Protein AF-0000000075100468 (afdb_homodimer)

Organism: Aphanomyces astaci (NCBI:txid112090)

Solvent-accessible surface area (backbone atoms only — not comparable to full-atom values): 21064 Å² total; per-residue (Å²): 115,92,43,60,69,49,44,48,52,54,51,24,71,65,52,72,53,75,60,92,44,94,83,52,49,56,36,69,55,40,34,50,10,39,61,47,15,42,40,52,16,54,76,66,72,46,80,82,50,79,63,68,76,91,68,79,87,38,67,69,56,16,56,51,28,38,48,53,34,51,50,42,38,45,73,70,69,56,50,56,74,89,35,56,65,53,67,57,26,35,61,52,54,70,34,54,67,41,50,46,44,31,51,40,52,48,51,64,68,70,45,74,75,69,75,61,69,75,68,75,70,67,65,71,69,61,83,72,75,86,82,73,87,74,83,90,81,84,74,72,75,80,81,78,79,79,79,77,82,78,84,79,76,88,77,80,86,76,80,78,80,79,78,78,79,84,125,118,92,44,58,69,49,45,48,51,55,51,25,71,65,53,72,54,77,60,92,44,95,85,52,49,58,33,69,55,40,33,51,10,37,59,47,14,40,39,52,17,53,75,66,71,45,79,81,50,78,62,68,78,92,70,79,87,36,66,70,57,16,56,50,28,38,48,52,33,52,49,41,37,44,72,70,70,56,50,56,76,87,36,55,63,53,68,56,27,36,62,53,54,70,34,54,67,41,49,48,43,31,51,41,51,48,50,64,67,69,45,75,74,71,75,60,70,75,68,73,70,68,66,71,71,64,81,67,77,78,82,86,82,87,83,90,81,87,71,86,69,80,80,79,80,79,81,79,82,78,82,80,78,88,79,79,87,76,83,78,80,82,80,78,77,84,124

InterPro domains:
  IPR001715 Calponin homology domain [PF00307] (6-110)
  IPR001715 Calponin homology domain [PS50021] (1-111)
  IPR001715 Calponin homology domain [SM00033] (3-106)
  IPR036872 CH domain superfamily [G3DSA:1.10.418.10] (2-132)
  IPR036872 CH domain superfamily [SSF47576] (5-114)

Structure (mmCIF, N/CA/C/O backbone):
data_AF-0000000075100468-model_v1
#
loop_
_entity.id
_entity.type
_entity.pdbx_description
1 polymer 'Calponin-homology (CH) domain-containing protein'
#
loop_
_atom_site.group_PDB
_atom_site.id
_atom_site.type_symbol
_atom_site.label_atom_id
_atom_site.label_alt_id
_atom_site.label_comp_id
_atom_site.label_asym_id
_atom_site.label_entity_id
_atom_site.label_seq_id
_atom_site.pdbx_PDB_ins_code
_atom_site.Cartn_x
_atom_site.Cartn_y
_atom_site.Cartn_z
_atom_site.occupancy
_atom_site.B_iso_or_equiv
_atom_site.auth_seq_id
_atom_site.auth_comp_id
_atom_site.auth_asym_id
_atom_site.auth_atom_id
_atom_site.pdbx_PDB_model_num
ATOM 1 N N . MET A 1 1 ? 6.738 23.531 15.992 1 86.19 1 MET A N 1
ATOM 2 C CA . MET A 1 1 ? 6.875 22.078 16 1 86.19 1 MET A CA 1
ATOM 3 C C . MET A 1 1 ? 8.125 21.641 15.242 1 86.19 1 MET A C 1
ATOM 5 O O . MET A 1 1 ? 8.242 21.891 14.039 1 86.19 1 MET A O 1
ATOM 9 N N . ASP A 1 2 ? 9.227 21.109 15.938 1 88.12 2 ASP A N 1
ATOM 10 C CA . ASP A 1 2 ? 10.492 20.891 15.234 1 88.12 2 ASP A CA 1
ATOM 11 C C . ASP A 1 2 ? 10.828 19.406 15.148 1 88.12 2 ASP A C 1
ATOM 13 O O . ASP A 1 2 ? 11.797 19.016 14.492 1 88.12 2 ASP A O 1
ATOM 17 N N . THR A 1 3 ? 10.031 18.578 15.75 1 94.88 3 THR A N 1
ATOM 18 C CA . THR A 1 3 ? 10.344 17.156 15.742 1 94.88 3 THR A CA 1
ATOM 19 C C . THR A 1 3 ? 9.117 16.344 15.336 1 94.88 3 THR A C 1
ATOM 21 O O . THR A 1 3 ? 7.984 16.781 15.508 1 94.88 3 THR A O 1
ATOM 24 N N . PRO A 1 4 ? 9.398 15.094 14.82 1 97.31 4 PRO A N 1
ATOM 25 C CA . PRO A 1 4 ? 8.281 14.211 14.516 1 97.31 4 PRO A CA 1
ATOM 26 C C . PRO A 1 4 ? 7.402 13.914 15.727 1 97.31 4 PRO A C 1
ATOM 28 O O . PRO A 1 4 ? 6.176 13.852 15.609 1 97.31 4 PRO A O 1
ATOM 31 N N . HIS A 1 5 ? 8.008 13.789 16.859 1 96.25 5 HIS A N 1
ATOM 32 C CA . HIS A 1 5 ? 7.254 13.523 18.078 1 96.25 5 HIS A CA 1
ATOM 33 C C . HIS A 1 5 ? 6.344 14.695 18.422 1 96.25 5 HIS A C 1
ATOM 35 O O . HIS A 1 5 ? 5.203 14.5 18.844 1 96.25 5 HIS A O 1
ATOM 41 N N . ALA A 1 6 ? 6.82 15.891 18.312 1 96.94 6 ALA A N 1
ATOM 42 C CA . ALA A 1 6 ? 6.016 17.094 18.547 1 96.94 6 ALA A CA 1
ATOM 43 C C . ALA A 1 6 ? 4.867 17.172 17.547 1 96.94 6 ALA A C 1
ATOM 45 O O . ALA A 1 6 ? 3.768 17.609 17.891 1 96.94 6 ALA A O 1
ATOM 46 N N . ALA A 1 7 ? 5.188 16.766 16.328 1 98.38 7 ALA A N 1
ATOM 47 C CA . ALA A 1 7 ? 4.156 16.781 15.297 1 98.38 7 ALA A CA 1
ATOM 48 C C . ALA A 1 7 ? 3.023 15.812 15.648 1 98.38 7 ALA A C 1
ATOM 50 O O . ALA A 1 7 ? 1.847 16.141 15.477 1 98.38 7 ALA A O 1
ATOM 51 N N . VAL A 1 8 ? 3.365 14.656 16.141 1 98.44 8 VAL A N 1
ATOM 52 C CA . VAL A 1 8 ? 2.373 13.672 16.578 1 98.44 8 VAL A CA 1
ATOM 53 C C . VAL A 1 8 ? 1.491 14.281 17.656 1 98.44 8 VAL A C 1
ATOM 55 O O . VAL A 1 8 ? 0.264 14.172 17.609 1 98.44 8 VAL A O 1
ATOM 58 N N . GLY A 1 9 ? 2.137 14.953 18.625 1 97.38 9 GLY A N 1
ATOM 59 C CA . GLY A 1 9 ? 1.385 15.602 19.688 1 97.38 9 GLY A CA 1
ATOM 60 C C . GLY A 1 9 ? 0.434 16.672 19.188 1 97.38 9 GLY A C 1
ATOM 61 O O . GLY A 1 9 ? -0.706 16.766 19.641 1 97.38 9 GLY A O 1
ATOM 62 N N . TRP A 1 10 ? 0.902 17.469 18.281 1 98.19 10 TRP A N 1
ATOM 63 C CA . TRP A 1 10 ? 0.094 18.531 17.703 1 98.19 10 TRP A CA 1
ATOM 64 C C . TRP A 1 10 ? -1.13 17.969 17 1 98.19 10 TRP A C 1
ATOM 66 O O . TRP A 1 10 ? -2.256 18.422 17.234 1 98.19 10 TRP A O 1
ATOM 76 N N . VAL A 1 11 ? -0.948 16.953 16.125 1 98.69 11 VAL A N 1
ATOM 77 C CA . VAL A 1 11 ? -2.029 16.328 15.367 1 98.69 11 VAL A CA 1
ATOM 78 C C . VAL A 1 11 ? -3.023 15.672 16.312 1 98.69 11 VAL A C 1
ATOM 80 O O . VAL A 1 11 ? -4.238 15.828 16.156 1 98.69 11 VAL A O 1
ATOM 83 N N . GLU A 1 12 ? -2.467 14.969 17.25 1 98.56 12 GLU A N 1
ATOM 84 C CA . GLU A 1 12 ? -3.32 14.297 18.234 1 98.56 12 GLU A CA 1
ATOM 85 C C . GLU A 1 12 ? -4.176 15.297 19 1 98.56 12 GLU A C 1
ATOM 87 O O . GLU A 1 12 ? -5.34 15.016 19.312 1 98.56 12 GLU A O 1
ATOM 92 N N . SER A 1 13 ? -3.641 16.406 19.328 1 97.94 13 SER A N 1
ATOM 93 C CA . SER A 1 13 ? -4.379 17.406 20.109 1 97.94 13 SER A CA 1
ATOM 94 C C . SER A 1 13 ? -5.562 17.938 19.312 1 97.94 13 SER A C 1
ATOM 96 O O . SER A 1 13 ? -6.586 18.312 19.891 1 97.94 13 SER A O 1
ATOM 98 N N . LEU A 1 14 ? -5.449 18 17.984 1 98.12 14 LEU A N 1
ATOM 99 C CA . LEU A 1 14 ? -6.484 18.578 17.125 1 98.12 14 LEU A CA 1
ATOM 100 C C . LEU A 1 14 ? -7.492 17.516 16.703 1 98.12 14 LEU A C 1
ATOM 102 O O . LEU A 1 14 ? -8.68 17.797 16.547 1 98.12 14 LEU A O 1
ATOM 106 N N . THR A 1 15 ? -7.09 16.281 16.531 1 98.5 15 THR A N 1
ATOM 107 C CA . THR A 1 15 ? -7.945 15.258 15.945 1 98.5 15 THR A CA 1
ATOM 108 C C . THR A 1 15 ? -8.469 14.312 17.031 1 98.5 15 THR A C 1
ATOM 110 O O . THR A 1 15 ? -9.406 13.547 16.781 1 98.5 15 THR A O 1
ATOM 113 N N . LYS A 1 16 ? -7.773 14.266 18.141 1 98.19 16 LYS A N 1
ATOM 114 C CA . LYS A 1 16 ? -8.109 13.398 19.266 1 98.19 16 LYS A CA 1
ATOM 115 C C . LYS A 1 16 ? -7.918 11.93 18.906 1 98.19 16 LYS A C 1
ATOM 117 O O . LYS A 1 16 ? -8.555 11.047 19.484 1 98.19 16 LYS A O 1
ATOM 122 N N . GLN A 1 17 ? -7.133 11.672 17.906 1 98.12 17 GLN A N 1
ATOM 123 C CA . GLN A 1 17 ? -6.766 10.32 17.484 1 98.12 17 GLN A CA 1
ATOM 124 C C . GLN A 1 17 ? -5.352 9.969 17.953 1 98.12 17 GLN A C 1
ATOM 126 O O . GLN A 1 17 ? -4.379 10.547 17.469 1 98.12 17 GLN A O 1
ATOM 131 N N . PRO A 1 18 ? -5.207 9.07 18.844 1 97.62 18 PRO A N 1
ATOM 132 C CA . PRO A 1 18 ? -3.863 8.695 19.297 1 97.62 18 PRO A CA 1
ATOM 133 C C . PRO A 1 18 ? -3.109 7.855 18.266 1 97.62 18 PRO A C 1
ATOM 135 O O . PRO A 1 18 ? -3.727 7.219 17.422 1 97.62 18 PRO A O 1
ATOM 138 N N . PRO A 1 19 ? -1.775 7.891 18.359 1 97.69 19 PRO A N 1
ATOM 139 C CA . PRO A 1 19 ? -1.003 6.973 17.516 1 97.69 19 PRO A CA 1
ATOM 140 C C . PRO A 1 19 ? -1.241 5.508 17.875 1 97.69 19 PRO A C 1
ATOM 142 O O . PRO A 1 19 ? -1.731 5.207 18.969 1 97.69 19 PRO A O 1
ATOM 145 N N . PRO A 1 20 ? -0.918 4.586 17 1 96.25 20 PRO A N 1
ATOM 146 C CA . PRO A 1 20 ? -1.114 3.162 17.297 1 96.25 20 PRO A CA 1
ATOM 147 C C . PRO A 1 20 ? -0.223 2.664 18.422 1 96.25 20 PRO A C 1
ATOM 149 O O . PRO A 1 20 ? -0.567 1.693 19.109 1 96.25 20 PRO A O 1
ATOM 152 N N . SER A 1 21 ? 0.919 3.248 18.594 1 96.31 21 SER A N 1
ATOM 153 C CA . SER A 1 21 ? 1.845 2.98 19.688 1 96.31 21 SER A CA 1
ATOM 154 C C . SER A 1 21 ? 2.639 4.23 20.047 1 96.31 21 SER A C 1
ATOM 156 O O . SER A 1 21 ? 2.791 5.141 19.234 1 96.31 21 SER A O 1
ATOM 158 N N . PRO A 1 22 ? 3.154 4.32 21.219 1 93.75 22 PRO A N 1
ATOM 159 C CA . PRO A 1 22 ? 3.9 5.508 21.641 1 93.75 22 PRO A CA 1
ATOM 160 C C . PRO A 1 22 ? 5.16 5.742 20.812 1 93.75 22 PRO A C 1
ATOM 162 O O . PRO A 1 22 ? 5.594 6.883 20.641 1 93.75 22 PRO A O 1
ATOM 165 N N . ASP A 1 23 ? 5.762 4.656 20.328 1 94.75 23 ASP A N 1
ATOM 166 C CA . ASP A 1 23 ? 7.016 4.762 19.578 1 94.75 23 ASP A CA 1
ATOM 167 C C . ASP A 1 23 ? 6.762 4.789 18.078 1 94.75 23 ASP A C 1
ATOM 169 O O . ASP A 1 23 ? 7.699 4.723 17.281 1 94.75 23 ASP A O 1
ATOM 173 N N . ALA A 1 24 ? 5.504 4.926 17.719 1 96.31 24 ALA A N 1
ATOM 174 C CA . ALA A 1 24 ? 5.184 4.945 16.297 1 96.31 24 ALA A CA 1
ATOM 175 C C . ALA A 1 24 ? 5.82 6.148 15.609 1 96.31 24 ALA A C 1
ATOM 177 O O . ALA A 1 24 ? 5.828 7.254 16.156 1 96.31 24 ALA A O 1
ATOM 178 N N . SER A 1 25 ? 6.391 5.855 14.406 1 97.69 25 SER A N 1
ATOM 179 C CA . SER A 1 25 ? 6.887 6.973 13.609 1 97.69 25 SER A CA 1
ATOM 180 C C . SER A 1 25 ? 5.746 7.883 13.156 1 97.69 25 SER A C 1
ATOM 182 O O . SER A 1 25 ? 4.582 7.48 13.18 1 97.69 25 SER A O 1
ATOM 184 N N . LEU A 1 26 ? 6.055 9.07 12.766 1 98.69 26 LEU A N 1
ATOM 185 C CA . LEU A 1 26 ? 5.074 10.008 12.234 1 98.69 26 LEU A CA 1
ATOM 186 C C . LEU A 1 26 ? 4.375 9.422 11.008 1 98.69 26 LEU A C 1
ATOM 188 O O . LEU A 1 26 ? 3.152 9.508 10.891 1 98.69 26 LEU A O 1
ATOM 192 N N . CYS A 1 27 ? 5.145 8.805 10.141 1 98.56 27 CYS A N 1
ATOM 193 C CA . CYS A 1 27 ? 4.578 8.211 8.938 1 98.56 27 CYS A CA 1
ATOM 194 C C . CYS A 1 27 ? 3.643 7.059 9.289 1 98.56 27 CYS A C 1
ATOM 196 O O . CYS A 1 27 ? 2.551 6.945 8.727 1 98.56 27 CYS A O 1
ATOM 198 N N . THR A 1 28 ? 4.055 6.227 10.234 1 97.38 28 THR A N 1
ATOM 199 C CA . THR A 1 28 ? 3.209 5.121 10.664 1 97.38 28 THR A CA 1
ATOM 200 C C . THR A 1 28 ? 1.883 5.637 11.219 1 97.38 28 THR A C 1
ATOM 202 O O . THR A 1 28 ? 0.824 5.074 10.93 1 97.38 28 THR A O 1
ATOM 205 N N . TYR A 1 29 ? 1.966 6.734 11.969 1 98.44 29 TYR A N 1
ATOM 206 C CA . TYR A 1 29 ? 0.802 7.344 12.602 1 98.44 29 TYR A CA 1
ATOM 207 C C . TYR A 1 29 ? -0.17 7.879 11.555 1 98.44 29 TYR A C 1
ATOM 209 O O . TYR A 1 29 ? -1.386 7.73 11.695 1 98.44 29 TYR A O 1
ATOM 217 N N . LEU A 1 30 ? 0.317 8.344 10.438 1 98.75 30 LEU A N 1
ATOM 218 C CA . LEU A 1 30 ? -0.498 9.086 9.477 1 98.75 30 LEU A CA 1
ATOM 219 C C . LEU A 1 30 ? -0.698 8.273 8.195 1 98.75 30 LEU A C 1
ATOM 221 O O . LEU A 1 30 ? -1.36 8.727 7.266 1 98.75 30 LEU A O 1
ATOM 225 N N . ARG A 1 31 ? -0.213 7.113 8.156 1 98.06 31 ARG A N 1
ATOM 226 C CA . ARG A 1 31 ? 0.004 6.32 6.949 1 98.06 31 ARG A CA 1
ATOM 227 C C . ARG A 1 31 ? -1.304 6.102 6.195 1 98.06 31 ARG A C 1
ATOM 229 O O . ARG A 1 31 ? -1.334 6.156 4.965 1 98.06 31 ARG A O 1
ATOM 236 N N . ASP A 1 32 ? -2.377 5.863 6.887 1 97.56 32 ASP A N 1
ATOM 237 C CA . ASP A 1 32 ? -3.621 5.52 6.207 1 97.56 32 ASP A CA 1
ATOM 238 C C . ASP A 1 32 ? -4.355 6.773 5.742 1 97.56 32 ASP A C 1
ATOM 240 O O . ASP A 1 32 ? -5.418 6.688 5.121 1 97.56 32 ASP A O 1
ATOM 244 N N . GLY A 1 33 ? -3.852 7.953 6.094 1 98.81 33 GLY A N 1
ATOM 245 C CA . GLY A 1 33 ? -4.355 9.219 5.582 1 98.81 33 GLY A CA 1
ATOM 246 C C . GLY A 1 33 ? -5.605 9.695 6.301 1 98.81 33 GLY A C 1
ATOM 247 O O . GLY A 1 33 ? -5.996 10.859 6.172 1 98.81 33 GLY A O 1
ATOM 248 N N . ARG A 1 34 ? -6.215 8.773 7.02 1 98.69 34 ARG A N 1
ATOM 249 C CA . ARG A 1 34 ? -7.461 9.086 7.711 1 98.69 34 ARG A CA 1
ATOM 250 C C . ARG A 1 34 ? -7.266 10.242 8.688 1 98.69 34 ARG A C 1
ATOM 252 O O . ARG A 1 34 ? -8.031 11.211 8.672 1 98.69 34 ARG A O 1
ATOM 259 N N . VAL A 1 35 ? -6.285 10.203 9.5 1 98.81 35 VAL A N 1
ATOM 260 C CA . VAL A 1 35 ? -6.012 11.211 10.516 1 98.81 35 VAL A CA 1
ATOM 261 C C . VAL A 1 35 ? -5.672 12.539 9.844 1 98.81 35 VAL A C 1
ATOM 263 O O . VAL A 1 35 ? -6.023 13.609 10.359 1 98.81 35 VAL A O 1
ATOM 266 N N . LEU A 1 36 ? -5.016 12.508 8.719 1 98.94 36 LEU A N 1
ATOM 267 C CA . LEU A 1 36 ? -4.727 13.719 7.961 1 98.94 36 LEU A CA 1
ATOM 268 C C . LEU A 1 36 ? -6.012 14.414 7.527 1 98.94 36 LEU A C 1
ATOM 270 O O . LEU A 1 36 ? -6.117 15.641 7.602 1 98.94 36 LEU A O 1
ATOM 274 N N . CYS A 1 37 ? -6.949 13.641 7.062 1 98.94 37 CYS A N 1
ATOM 275 C CA . CYS A 1 37 ? -8.227 14.219 6.668 1 98.94 37 CYS A CA 1
ATOM 276 C C . CYS A 1 37 ? -8.945 14.82 7.867 1 98.94 37 CYS A C 1
ATOM 278 O O . CYS A 1 37 ? -9.57 15.883 7.75 1 98.94 37 CYS A O 1
ATOM 280 N N . MET A 1 38 ? -8.844 14.156 8.953 1 98.88 38 MET A N 1
ATOM 281 C CA . MET A 1 38 ? -9.398 14.711 10.188 1 98.88 38 MET A CA 1
ATOM 282 C C . MET A 1 38 ? -8.719 16.031 10.547 1 98.88 38 MET A C 1
ATOM 284 O O . MET A 1 38 ? -9.375 16.969 10.992 1 98.88 38 MET A O 1
ATOM 288 N N . LEU A 1 39 ? -7.453 16.062 10.406 1 98.88 39 LEU A N 1
ATOM 289 C CA . LEU A 1 39 ? -6.688 17.281 10.664 1 98.88 39 LEU A CA 1
ATOM 290 C C . LEU A 1 39 ? -7.164 18.422 9.781 1 98.88 39 LEU A C 1
ATOM 292 O O . LEU A 1 39 ? -7.363 19.547 10.258 1 98.88 39 LEU A O 1
ATOM 296 N N . ALA A 1 40 ? -7.309 18.141 8.508 1 98.88 40 ALA A N 1
ATOM 297 C CA . ALA A 1 40 ? -7.801 19.141 7.559 1 98.88 40 ALA A CA 1
ATOM 298 C C . ALA A 1 40 ? -9.125 19.734 8.031 1 98.88 40 ALA A C 1
ATOM 300 O O . ALA A 1 40 ? -9.297 20.953 8.023 1 98.88 40 ALA A O 1
ATOM 301 N N . ASN A 1 41 ? -10.008 18.891 8.422 1 98.88 41 ASN A N 1
ATOM 302 C CA . ASN A 1 41 ? -11.312 19.344 8.883 1 98.88 41 ASN A CA 1
ATOM 303 C C . ASN A 1 41 ? -11.211 20.172 10.164 1 98.88 41 ASN A C 1
ATOM 305 O O . ASN A 1 41 ? -11.914 21.156 10.328 1 98.88 41 ASN A O 1
ATOM 309 N N . ALA A 1 42 ? -10.367 19.688 11.055 1 98.62 42 ALA A N 1
ATOM 310 C CA . ALA A 1 42 ? -10.164 20.406 12.305 1 98.62 42 ALA A CA 1
ATOM 311 C C . ALA A 1 42 ? -9.617 21.797 12.055 1 98.62 42 ALA A C 1
ATOM 313 O O . ALA A 1 42 ? -10.07 22.766 12.672 1 98.62 42 ALA A O 1
ATOM 314 N N . LEU A 1 43 ? -8.672 21.875 11.234 1 98.25 43 LEU A N 1
ATOM 315 C CA . LEU A 1 43 ? -8.031 23.156 10.938 1 98.25 43 LEU A CA 1
ATOM 316 C C . LEU A 1 43 ? -8.992 24.078 10.219 1 98.25 43 LEU A C 1
ATOM 318 O O . LEU A 1 43 ? -9 25.297 10.461 1 98.25 43 LEU A O 1
ATOM 322 N N . SER A 1 44 ? -9.789 23.562 9.336 1 97.38 44 SER A N 1
ATOM 323 C CA . SER A 1 44 ? -10.711 24.359 8.547 1 97.38 44 SER A CA 1
ATOM 324 C C . SER A 1 44 ? -12.016 24.594 9.297 1 97.38 44 SER A C 1
ATOM 326 O O . SER A 1 44 ? -12.852 25.391 8.867 1 97.38 44 SER A O 1
ATOM 328 N N . GLU A 1 45 ? -12.195 23.875 10.375 1 96.94 45 GLU A N 1
ATOM 329 C CA . GLU A 1 45 ? -13.453 23.922 11.117 1 96.94 45 GLU A CA 1
ATOM 330 C C . GLU A 1 45 ? -14.641 23.609 10.219 1 96.94 45 GLU A C 1
ATOM 332 O O . GLU A 1 45 ? -15.648 24.312 10.242 1 96.94 45 GLU A O 1
ATOM 337 N N . THR A 1 46 ? -14.43 22.688 9.383 1 97.12 46 THR A N 1
ATOM 338 C CA . THR A 1 46 ? -15.43 22.172 8.461 1 97.12 46 THR A CA 1
ATOM 339 C C . THR A 1 46 ? -15.375 20.641 8.398 1 97.12 46 THR A C 1
ATOM 341 O O . THR A 1 46 ? -14.547 20.031 9.062 1 97.12 46 THR A O 1
ATOM 344 N N . ASN A 1 47 ? -16.312 20.062 7.785 1 97.62 47 ASN A N 1
ATOM 345 C CA . ASN A 1 47 ? -16.297 18.641 7.484 1 97.62 47 ASN A CA 1
ATOM 346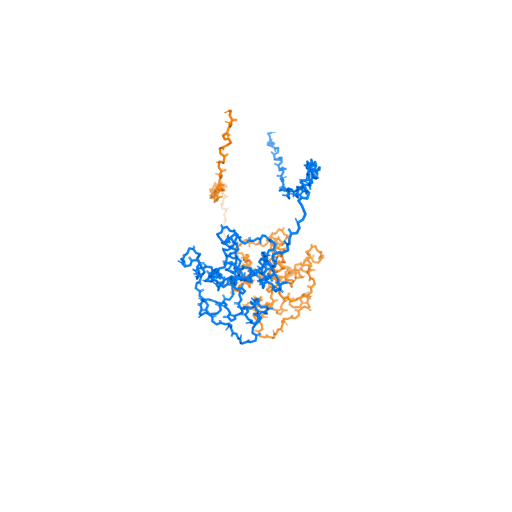 C C . ASN A 1 47 ? -16.281 18.391 5.98 1 97.62 47 ASN A C 1
ATOM 348 O O . ASN A 1 47 ? -16.969 17.484 5.492 1 97.62 47 ASN A O 1
ATOM 352 N N . GLU A 1 48 ? -15.484 19.234 5.301 1 97.44 48 GLU A N 1
ATOM 353 C CA . GLU A 1 48 ? -15.484 19.203 3.842 1 97.44 48 GLU A CA 1
ATOM 354 C C . GLU A 1 48 ? -14.656 18.031 3.324 1 97.44 48 GLU A C 1
ATOM 356 O O . GLU A 1 48 ? -14.883 17.531 2.215 1 97.44 48 GLU A O 1
ATOM 361 N N . VAL A 1 49 ? -13.695 17.609 4.039 1 98.69 49 VAL A N 1
ATOM 362 C CA . VAL A 1 49 ? -12.852 16.5 3.621 1 98.69 49 VAL A CA 1
ATOM 363 C C . VAL A 1 49 ? -13.43 15.188 4.16 1 98.69 49 VAL A C 1
ATOM 365 O O . VAL A 1 49 ? -13.633 15.047 5.367 1 98.69 49 VAL A O 1
ATOM 368 N N . ARG A 1 50 ? -13.672 14.273 3.258 1 98.62 50 ARG A N 1
ATOM 369 C CA . ARG A 1 50 ? -14.227 12.977 3.645 1 98.62 50 ARG A CA 1
ATOM 370 C C . ARG A 1 50 ? -13.25 12.203 4.527 1 98.62 50 ARG A C 1
ATOM 372 O O . ARG A 1 50 ? -12.07 12.102 4.211 1 98.62 50 ARG A O 1
ATOM 379 N N . VAL A 1 51 ? -13.781 11.648 5.633 1 98.69 51 VAL A N 1
ATOM 380 C CA . VAL A 1 51 ? -12.977 10.844 6.539 1 98.69 51 VAL A CA 1
ATOM 381 C C . VAL A 1 51 ? -13.5 9.406 6.566 1 98.69 51 VAL A C 1
ATOM 383 O O . VAL A 1 51 ? -14.672 9.18 6.887 1 98.69 51 VAL A O 1
ATOM 386 N N . ARG A 1 52 ? -12.672 8.469 6.25 1 97.12 52 ARG A N 1
ATOM 387 C CA . ARG A 1 52 ? -13.055 7.059 6.305 1 97.12 52 ARG A CA 1
ATOM 388 C C . ARG A 1 52 ? -13.125 6.562 7.746 1 97.12 52 ARG A C 1
ATOM 390 O O . ARG A 1 52 ? -12.359 7.02 8.594 1 97.12 52 ARG A O 1
ATOM 397 N N . PRO A 1 53 ? -14.008 5.602 7.918 1 96.19 53 PRO A N 1
ATOM 398 C CA . PRO A 1 53 ? -14.008 4.984 9.25 1 96.19 53 PRO A CA 1
ATOM 399 C C . PRO A 1 53 ? -12.703 4.25 9.555 1 96.19 53 PRO A C 1
ATOM 401 O O . PRO A 1 53 ? -11.992 3.84 8.641 1 96.19 53 PRO A O 1
ATOM 404 N N . ARG A 1 54 ? -12.43 4.203 10.82 1 94.12 54 ARG A N 1
ATOM 405 C CA . ARG A 1 54 ? -11.227 3.482 11.227 1 94.12 54 ARG A CA 1
ATOM 406 C C . ARG A 1 54 ? -11.305 2.014 10.82 1 94.12 54 ARG A C 1
ATOM 408 O O . ARG A 1 54 ? -12.336 1.369 11.008 1 94.12 54 ARG A O 1
ATOM 415 N N . ASP A 1 55 ? -10.32 1.515 10.211 1 92 55 ASP A N 1
ATOM 416 C CA . ASP A 1 55 ? -10.211 0.135 9.742 1 92 55 ASP A CA 1
ATOM 417 C C . ASP A 1 55 ? -8.75 -0.306 9.664 1 92 55 ASP A C 1
ATOM 419 O O . ASP A 1 55 ? -7.844 0.467 9.984 1 92 55 ASP A O 1
ATOM 423 N N . ARG A 1 56 ? -8.531 -1.603 9.359 1 91.69 56 ARG A N 1
ATOM 424 C CA . ARG A 1 56 ? -7.176 -2.045 9.039 1 91.69 56 ARG A CA 1
ATOM 425 C C . ARG A 1 56 ? -6.625 -1.296 7.828 1 91.69 56 ARG A C 1
ATOM 427 O O . ARG A 1 56 ? -7.391 -0.741 7.035 1 91.69 56 ARG A O 1
ATOM 434 N N . PHE A 1 57 ? -5.344 -1.296 7.738 1 94.56 57 PHE A N 1
ATOM 435 C CA . PHE A 1 57 ? -4.695 -0.601 6.633 1 94.56 57 PHE A CA 1
ATOM 436 C C . PHE A 1 57 ? -5.031 -1.265 5.305 1 94.56 57 PHE A C 1
ATOM 438 O O . PHE A 1 57 ? -4.906 -2.482 5.164 1 94.56 57 PHE A O 1
ATOM 445 N N . ARG A 1 58 ? -5.52 -0.451 4.387 1 95.19 58 ARG A N 1
ATOM 446 C CA . ARG A 1 58 ? -5.754 -0.83 2.998 1 95.19 58 ARG A CA 1
ATOM 447 C C . ARG A 1 58 ? -5.113 0.171 2.043 1 95.19 58 ARG A C 1
ATOM 449 O O . ARG A 1 58 ? -5.273 1.382 2.203 1 95.19 58 ARG A O 1
ATOM 456 N N . THR A 1 59 ? -4.406 -0.346 1.021 1 96.12 59 THR A N 1
ATOM 457 C CA . THR A 1 59 ? -3.631 0.493 0.112 1 96.12 59 THR A CA 1
ATOM 458 C C . THR A 1 59 ? -4.539 1.482 -0.614 1 96.12 59 THR A C 1
ATOM 460 O O . THR A 1 59 ? -4.254 2.682 -0.647 1 96.12 59 THR A O 1
ATOM 463 N N . TYR A 1 60 ? -5.594 0.974 -1.167 1 93.38 60 TYR A N 1
ATOM 464 C CA . TYR A 1 60 ? -6.508 1.826 -1.92 1 93.38 60 TYR A CA 1
ATOM 465 C C . TYR A 1 60 ? -7.098 2.914 -1.03 1 93.38 60 TYR A C 1
ATOM 467 O O . TYR 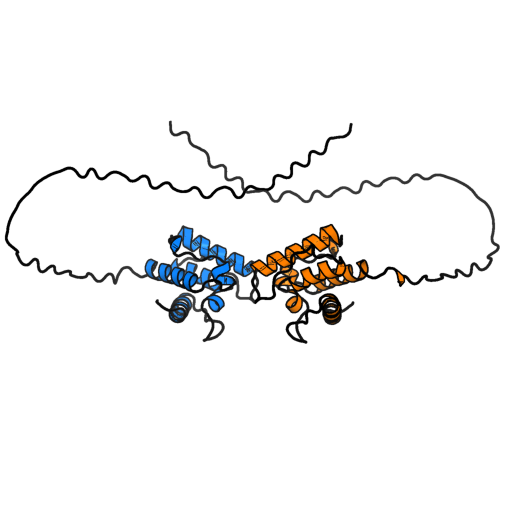A 1 60 ? -7.234 4.062 -1.455 1 93.38 60 TYR A O 1
ATOM 475 N N . HIS A 1 61 ? -7.465 2.566 0.174 1 96.81 61 HIS A N 1
ATOM 476 C CA . HIS A 1 61 ? -8.016 3.535 1.113 1 96.81 61 HIS A CA 1
ATOM 477 C C . HIS A 1 61 ? -6.98 4.594 1.48 1 96.81 61 HIS A C 1
ATOM 479 O O . HIS A 1 61 ? -7.309 5.777 1.584 1 96.81 61 HIS A O 1
ATOM 485 N N . ALA A 1 62 ? -5.762 4.152 1.719 1 97.94 62 ALA A N 1
ATOM 486 C CA . ALA A 1 62 ? -4.691 5.074 2.08 1 97.94 62 ALA A CA 1
ATOM 487 C C . ALA A 1 62 ? -4.398 6.051 0.943 1 97.94 62 ALA A C 1
ATOM 489 O O . ALA A 1 62 ? -4.309 7.262 1.164 1 97.94 62 ALA A O 1
ATOM 490 N N . LEU A 1 63 ? -4.277 5.512 -0.242 1 96.88 63 LEU A N 1
ATOM 491 C CA . LEU A 1 63 ? -4.023 6.34 -1.417 1 96.88 63 LEU A CA 1
ATOM 492 C C . LEU A 1 63 ? -5.117 7.391 -1.59 1 96.88 63 LEU A C 1
ATOM 494 O O . LEU A 1 63 ? -4.824 8.555 -1.855 1 96.88 63 LEU A O 1
ATOM 498 N N . GLU A 1 64 ? -6.328 6.984 -1.415 1 97.69 64 GLU A N 1
ATOM 499 C CA . GLU A 1 64 ? -7.465 7.891 -1.56 1 97.69 64 GLU A CA 1
ATOM 500 C C . GLU A 1 64 ? -7.445 8.977 -0.488 1 97.69 64 GLU A C 1
ATOM 502 O O . GLU A 1 64 ? -7.539 10.164 -0.801 1 97.69 64 GLU A O 1
ATOM 507 N N . SER A 1 65 ? -7.328 8.586 0.772 1 98.69 65 SER A N 1
ATOM 508 C CA . SER A 1 65 ? -7.359 9.531 1.88 1 98.69 65 SER A CA 1
ATOM 509 C C . SER A 1 65 ? -6.191 10.516 1.8 1 98.69 65 SER A C 1
ATOM 511 O O . SER A 1 65 ? -6.367 11.719 2.01 1 98.69 65 SER A O 1
ATOM 513 N N . VAL A 1 66 ? -5.035 10.047 1.531 1 98.94 66 VAL A N 1
ATOM 514 C CA . VAL A 1 66 ? -3.863 10.906 1.41 1 98.94 66 VAL A CA 1
ATOM 515 C C . VAL A 1 66 ? -4.059 11.891 0.26 1 98.94 66 VAL A C 1
ATOM 517 O O . VAL A 1 66 ? -3.713 13.07 0.377 1 98.94 66 VAL A O 1
ATOM 520 N N . SER A 1 67 ? -4.645 11.453 -0.83 1 98.81 67 SER A N 1
ATOM 521 C CA . SER A 1 67 ? -4.918 12.328 -1.964 1 98.81 67 SER A CA 1
ATOM 522 C C . SER A 1 67 ? -5.91 13.43 -1.591 1 98.81 67 SER A C 1
ATOM 524 O O . SER A 1 67 ? -5.758 14.578 -2.008 1 98.81 67 SER A O 1
ATOM 526 N N . LEU A 1 68 ? -6.879 13.094 -0.874 1 98.88 68 LEU A N 1
ATOM 527 C CA . LEU A 1 68 ? -7.859 14.07 -0.418 1 98.88 68 LEU A CA 1
ATOM 528 C C . LEU A 1 68 ? -7.199 15.148 0.439 1 98.88 68 LEU A C 1
ATOM 530 O O . LEU A 1 68 ? -7.457 16.344 0.258 1 98.88 68 LEU A O 1
ATOM 534 N N . PHE A 1 69 ? -6.328 14.688 1.38 1 98.94 69 PHE A N 1
ATOM 535 C CA . PHE A 1 69 ? -5.602 15.633 2.221 1 98.94 69 PHE A CA 1
ATOM 536 C C . PHE A 1 69 ? -4.715 16.531 1.375 1 98.94 69 PHE A C 1
ATOM 538 O O . PHE A 1 69 ? -4.684 17.75 1.58 1 98.94 69 PHE A O 1
ATOM 545 N N . LEU A 1 70 ? -4.012 15.953 0.475 1 98.94 70 LEU A N 1
ATOM 546 C CA . LEU A 1 70 ? -3.07 16.719 -0.333 1 98.94 70 LEU A CA 1
ATOM 547 C C . LEU A 1 70 ? -3.805 17.734 -1.214 1 98.94 70 LEU A C 1
ATOM 549 O O . LEU A 1 70 ? -3.33 18.844 -1.413 1 98.94 70 LEU A O 1
ATOM 553 N N . ARG A 1 71 ? -4.898 17.344 -1.786 1 98.88 71 ARG A N 1
ATOM 554 C CA . ARG A 1 71 ? -5.719 18.281 -2.562 1 98.88 71 ARG A CA 1
ATOM 555 C C . ARG A 1 71 ? -6.195 19.438 -1.699 1 98.88 71 ARG A C 1
ATOM 557 O O . ARG A 1 71 ? -6.125 20.594 -2.117 1 98.88 71 ARG A O 1
ATOM 564 N N . TRP A 1 72 ? -6.68 19.125 -0.569 1 98.88 72 TRP A N 1
ATOM 565 C CA . TRP A 1 72 ? -7.105 20.156 0.361 1 98.88 72 TRP A CA 1
ATOM 566 C C . TRP A 1 72 ? -5.949 21.094 0.699 1 98.88 72 TRP A C 1
ATOM 568 O O . TRP A 1 72 ? -6.109 22.312 0.696 1 98.88 72 TRP A O 1
ATOM 578 N N . ALA A 1 73 ? -4.812 20.484 1.07 1 98.88 73 ALA A N 1
ATOM 579 C CA . ALA A 1 73 ? -3.645 21.281 1.457 1 98.88 73 ALA A CA 1
ATOM 580 C C . ALA A 1 73 ? -3.248 22.25 0.351 1 98.88 73 ALA A C 1
ATOM 582 O O . ALA A 1 73 ? -2.916 23.406 0.624 1 98.88 73 ALA A O 1
ATOM 583 N N . ARG A 1 74 ? -3.365 21.766 -0.821 1 98.56 74 ARG A N 1
ATOM 584 C CA . ARG A 1 74 ? -2.986 22.578 -1.969 1 98.56 74 ARG A CA 1
ATOM 585 C C . ARG A 1 74 ? -4.047 23.641 -2.26 1 98.56 74 ARG A C 1
ATOM 587 O O . ARG A 1 74 ? -3.738 24.828 -2.328 1 98.56 74 ARG A O 1
ATOM 594 N N . ASP A 1 75 ? -5.246 23.234 -2.334 1 98.25 75 ASP A N 1
ATOM 595 C CA . ASP A 1 75 ? -6.297 24.078 -2.906 1 98.25 75 ASP A CA 1
ATOM 596 C C . ASP A 1 75 ? -6.93 24.969 -1.84 1 98.25 75 ASP A C 1
ATOM 598 O O . ASP A 1 75 ? -7.379 26.078 -2.139 1 98.25 75 ASP A O 1
ATOM 602 N N . ARG A 1 76 ? -7.059 24.516 -0.668 1 98.12 76 ARG A N 1
ATOM 603 C CA . ARG A 1 76 ? -7.766 25.234 0.388 1 98.12 76 ARG A CA 1
ATOM 604 C C . ARG A 1 76 ? -6.785 25.891 1.36 1 98.12 76 ARG A C 1
ATOM 606 O O . ARG A 1 76 ? -6.832 27.094 1.585 1 98.12 76 ARG A O 1
ATOM 613 N N . ALA A 1 77 ? -5.891 25.094 1.855 1 98.25 77 ALA A N 1
ATOM 614 C CA . ALA A 1 77 ? -4.918 25.625 2.809 1 98.25 77 ALA A CA 1
ATOM 615 C C . ALA A 1 77 ? -3.822 26.406 2.094 1 98.25 77 ALA A C 1
ATOM 617 O O . ALA A 1 77 ? -3.07 27.156 2.729 1 98.25 77 ALA A O 1
ATOM 618 N N . LEU A 1 78 ? -3.701 26.219 0.779 1 98.25 78 LEU A N 1
ATOM 619 C CA . LEU A 1 78 ? -2.766 26.953 -0.065 1 98.25 78 LEU A CA 1
ATOM 620 C C . LEU A 1 78 ? -1.333 26.766 0.427 1 98.25 78 LEU A C 1
ATOM 622 O O . LEU A 1 78 ? -0.579 27.734 0.519 1 98.25 78 LEU A O 1
ATOM 626 N N . ILE A 1 79 ? -1.04 25.578 0.734 1 98.69 79 ILE A N 1
ATOM 627 C CA . ILE A 1 79 ? 0.333 25.25 1.099 1 98.69 79 ILE A CA 1
ATOM 628 C C . ILE A 1 79 ? 1.218 25.281 -0.146 1 98.69 79 ILE A C 1
ATOM 630 O O . ILE A 1 79 ? 0.827 24.781 -1.204 1 98.69 79 ILE A O 1
ATOM 634 N N . ASP A 1 80 ? 2.41 25.891 0.086 1 98.19 80 ASP A N 1
ATOM 635 C CA . ASP A 1 80 ? 3.371 25.969 -1.008 1 98.19 80 ASP A CA 1
ATOM 636 C C . ASP A 1 80 ? 3.791 24.594 -1.485 1 98.19 80 ASP A C 1
ATOM 638 O O . ASP A 1 80 ? 4.012 23.688 -0.673 1 98.19 80 ASP A O 1
ATOM 642 N N . ASP A 1 81 ? 3.98 24.469 -2.773 1 98.06 81 ASP A N 1
ATOM 643 C CA . ASP A 1 81 ? 4.355 23.188 -3.375 1 98.06 81 ASP A CA 1
ATOM 644 C C . ASP A 1 81 ? 5.645 22.656 -2.762 1 98.06 81 ASP A C 1
ATOM 646 O O . ASP A 1 81 ? 5.828 21.438 -2.652 1 98.06 81 ASP A O 1
ATOM 650 N N . ASN A 1 82 ? 6.477 23.531 -2.352 1 98 82 ASN A N 1
ATOM 651 C CA . ASN A 1 82 ? 7.773 23.125 -1.819 1 98 82 ASN A CA 1
ATOM 652 C C . ASN A 1 82 ? 7.633 22.453 -0.455 1 98 82 ASN A C 1
ATOM 654 O O . ASN A 1 82 ? 8.57 21.812 0.019 1 98 82 ASN A O 1
ATOM 658 N N . ALA A 1 83 ? 6.5 22.625 0.177 1 98.44 83 ALA A N 1
ATOM 659 C CA . ALA A 1 83 ? 6.281 22.047 1.499 1 98.44 83 ALA A CA 1
ATOM 660 C C . ALA A 1 83 ? 5.398 20.812 1.415 1 98.44 83 ALA A C 1
ATOM 662 O O . ALA A 1 83 ? 5.086 20.188 2.436 1 98.44 83 ALA A O 1
ATOM 663 N N . MET A 1 84 ? 5.043 20.422 0.198 1 98.81 84 MET A N 1
ATOM 664 C CA . MET A 1 84 ? 4.156 19.281 0.001 1 98.81 84 MET A CA 1
ATOM 665 C C . MET A 1 84 ? 4.945 17.984 -0.015 1 98.81 84 MET A C 1
ATOM 667 O O . MET A 1 84 ? 6.113 17.953 -0.411 1 98.81 84 MET A O 1
ATOM 671 N N . PHE A 1 85 ? 4.348 16.922 0.442 1 98.88 85 PHE A N 1
ATOM 672 C CA . PHE A 1 85 ? 4.93 15.586 0.316 1 98.88 85 PHE A CA 1
ATOM 673 C C . PHE A 1 85 ? 4.164 14.758 -0.707 1 98.88 85 PHE A C 1
ATOM 675 O O . PHE A 1 85 ? 3.076 15.141 -1.14 1 98.88 85 PHE A O 1
ATOM 682 N N . THR A 1 86 ? 4.645 13.617 -1.196 1 98.31 86 THR A N 1
ATOM 683 C CA . THR A 1 86 ? 3.98 12.664 -2.076 1 98.31 86 THR A CA 1
ATOM 684 C C . THR A 1 86 ? 3.422 11.484 -1.276 1 98.31 86 THR A C 1
ATOM 686 O O . THR A 1 86 ? 3.852 11.234 -0.149 1 98.31 86 THR A O 1
ATOM 689 N N . SER A 1 87 ? 2.453 10.789 -1.848 1 98.19 87 SER A N 1
ATOM 690 C CA . SER A 1 87 ? 1.88 9.625 -1.181 1 98.19 87 SER A CA 1
ATOM 691 C C . SER A 1 87 ? 2.953 8.594 -0.854 1 98.19 87 SER A C 1
ATOM 693 O O . SER A 1 87 ? 2.914 7.965 0.206 1 98.19 87 SER A O 1
ATOM 695 N N . ALA A 1 88 ? 3.975 8.484 -1.756 1 97.62 88 ALA A N 1
ATOM 696 C CA . ALA A 1 88 ? 5.066 7.547 -1.512 1 97.62 88 ALA A CA 1
ATOM 697 C C . ALA A 1 88 ? 5.898 7.973 -0.305 1 97.62 88 ALA A C 1
ATOM 699 O O . ALA A 1 88 ? 6.328 7.133 0.49 1 97.62 88 ALA A O 1
ATOM 700 N N . GLN A 1 89 ? 6.191 9.234 -0.156 1 98.5 89 GLN A N 1
ATOM 701 C CA . GLN A 1 89 ? 6.969 9.766 0.961 1 98.5 89 GLN A CA 1
ATOM 702 C C . GLN A 1 89 ? 6.285 9.469 2.295 1 98.5 89 GLN A C 1
ATOM 704 O O . GLN A 1 89 ? 6.957 9.258 3.307 1 98.5 89 GLN A O 1
ATOM 709 N N . LEU A 1 90 ? 4.98 9.352 2.311 1 98.75 90 LEU A N 1
ATOM 710 C CA . LEU A 1 90 ? 4.238 9.047 3.531 1 98.75 90 LEU A CA 1
ATOM 711 C C . LEU A 1 90 ? 3.967 7.551 3.646 1 98.75 90 LEU A C 1
ATOM 713 O O . LEU A 1 90 ? 4.43 6.902 4.59 1 98.75 90 LEU A O 1
ATOM 717 N N . ILE A 1 91 ? 3.246 6.977 2.688 1 98.19 91 ILE A N 1
ATOM 718 C CA . ILE A 1 91 ? 2.717 5.617 2.773 1 98.19 91 ILE A CA 1
ATOM 719 C C . ILE A 1 91 ? 3.867 4.617 2.84 1 98.19 91 ILE A C 1
ATOM 721 O O . ILE A 1 91 ? 3.832 3.674 3.633 1 98.19 91 ILE A O 1
ATOM 725 N N . ASP A 1 92 ? 4.867 4.863 2.051 1 97.25 92 ASP A N 1
ATOM 726 C CA . ASP A 1 92 ? 6.016 3.963 2.033 1 97.25 92 ASP A CA 1
ATOM 727 C C . ASP A 1 92 ? 7.152 4.504 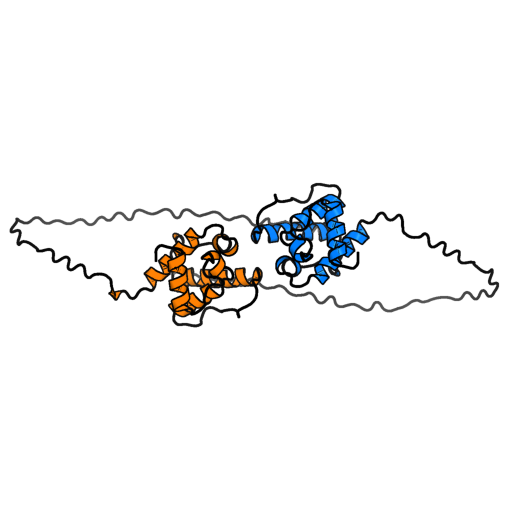2.896 1 97.25 92 ASP A C 1
ATOM 729 O O . ASP A 1 92 ? 8.266 3.973 2.873 1 97.25 92 ASP A O 1
ATOM 733 N N . GLU A 1 93 ? 6.91 5.566 3.617 1 97 93 GLU A N 1
ATOM 734 C CA . GLU A 1 93 ? 7.844 6.168 4.562 1 97 93 GLU A CA 1
ATOM 735 C C . GLU A 1 93 ? 9.172 6.512 3.891 1 97 93 GLU A C 1
ATOM 737 O O . GLU A 1 93 ? 10.242 6.238 4.438 1 97 93 GLU A O 1
ATOM 742 N N . GLN A 1 94 ? 9.086 6.98 2.646 1 97.31 94 GLN A N 1
ATOM 743 C CA . GLN A 1 94 ? 10.281 7.293 1.867 1 97.31 94 GLN A CA 1
ATOM 744 C C . GLN A 1 94 ? 10.953 8.562 2.381 1 97.31 94 GLN A C 1
ATOM 746 O O . GLN A 1 94 ? 12.172 8.719 2.254 1 97.31 94 GLN A O 1
ATOM 751 N N . ASP A 1 95 ? 10.172 9.477 2.945 1 98.25 95 ASP A N 1
ATOM 752 C CA . ASP A 1 95 ? 10.711 10.758 3.375 1 98.25 95 ASP A CA 1
ATOM 753 C C . ASP A 1 95 ? 9.852 11.383 4.473 1 98.25 95 ASP A C 1
ATOM 755 O O . ASP A 1 95 ? 9.039 12.266 4.199 1 98.25 95 ASP A O 1
ATOM 759 N N . GLU A 1 96 ? 10.117 11.039 5.68 1 98.25 96 GLU A N 1
ATOM 760 C CA . GLU A 1 96 ? 9.375 11.547 6.828 1 98.25 96 GLU A CA 1
ATOM 761 C C . GLU A 1 96 ? 9.602 13.039 7.02 1 98.25 96 GLU A C 1
ATOM 763 O O . GLU A 1 96 ? 8.711 13.758 7.477 1 98.25 96 GLU A O 1
ATOM 768 N N . VAL A 1 97 ? 10.82 13.531 6.684 1 98.25 97 VAL A N 1
ATOM 769 C CA . VAL A 1 97 ? 11.18 14.938 6.828 1 98.25 97 VAL A CA 1
ATOM 770 C C . VAL A 1 97 ? 10.234 15.797 5.992 1 98.25 97 VAL A C 1
ATOM 772 O O . VAL A 1 97 ? 9.789 16.859 6.441 1 98.25 97 VAL A O 1
ATOM 775 N N . ALA A 1 98 ? 9.898 15.305 4.785 1 98.75 98 ALA A N 1
ATOM 776 C CA . ALA A 1 98 ? 8.977 16.047 3.93 1 98.75 98 ALA A CA 1
ATOM 777 C C . ALA A 1 98 ? 7.586 16.125 4.559 1 98.75 98 ALA A C 1
ATOM 779 O O . ALA A 1 98 ? 6.918 17.156 4.484 1 98.75 98 ALA A O 1
ATOM 780 N N . VAL A 1 99 ? 7.133 15.047 5.195 1 98.88 99 VAL A N 1
ATOM 781 C CA . VAL A 1 99 ? 5.832 15.016 5.859 1 98.88 99 VAL A CA 1
ATOM 782 C C . VAL A 1 99 ? 5.824 16 7.027 1 98.88 99 VAL A C 1
ATOM 784 O O . VAL A 1 99 ? 4.863 16.766 7.199 1 98.88 99 VAL A O 1
ATOM 787 N N . LEU A 1 100 ? 6.902 16.031 7.738 1 98.88 100 LEU A N 1
ATOM 788 C CA . LEU A 1 100 ? 7.035 16.969 8.852 1 98.88 100 LEU A CA 1
ATOM 789 C C . LEU A 1 100 ? 6.988 18.406 8.352 1 98.88 100 LEU A C 1
ATOM 791 O O . LEU A 1 100 ? 6.336 19.25 8.953 1 98.88 100 LEU A O 1
ATOM 795 N N . ALA A 1 101 ? 7.684 18.688 7.305 1 98.62 101 ALA A N 1
ATOM 796 C CA . ALA A 1 101 ? 7.715 20.031 6.746 1 98.62 101 ALA A CA 1
ATOM 797 C C . ALA A 1 101 ? 6.312 20.516 6.387 1 98.62 101 ALA A C 1
ATOM 799 O O . ALA A 1 101 ? 5.969 21.672 6.617 1 98.62 101 ALA A O 1
ATOM 800 N N . CYS A 1 102 ? 5.539 19.609 5.852 1 98.88 102 CYS A N 1
ATOM 801 C CA . CYS A 1 102 ? 4.168 19.969 5.492 1 98.88 102 CYS A CA 1
ATOM 802 C C . CYS A 1 102 ? 3.352 20.312 6.734 1 98.88 102 CYS A C 1
ATOM 804 O O . CYS A 1 102 ? 2.617 21.297 6.742 1 98.88 102 CYS A O 1
ATOM 806 N N . LEU A 1 103 ? 3.49 19.516 7.742 1 98.81 103 LEU A N 1
ATOM 807 C CA . LEU A 1 103 ? 2.754 19.75 8.977 1 98.81 103 LEU A CA 1
ATOM 808 C C . LEU A 1 103 ? 3.207 21.047 9.633 1 98.81 103 LEU A C 1
ATOM 810 O O . LEU A 1 103 ? 2.393 21.781 10.195 1 98.81 103 LEU A O 1
ATOM 814 N N . GLN A 1 104 ? 4.457 21.297 9.57 1 98.31 104 GLN A N 1
ATOM 815 C CA . GLN A 1 104 ? 4.977 22.562 10.094 1 98.31 104 GLN A CA 1
ATOM 816 C C . GLN A 1 104 ? 4.383 23.75 9.344 1 98.31 104 GLN A C 1
ATOM 818 O O . GLN A 1 104 ? 4.027 24.766 9.953 1 98.31 104 GLN A O 1
ATOM 823 N N . ALA A 1 105 ? 4.332 23.625 8.055 1 98.25 105 ALA A N 1
ATOM 824 C CA . ALA A 1 105 ? 3.736 24.672 7.238 1 98.25 105 ALA A CA 1
ATOM 825 C C . ALA A 1 105 ? 2.277 24.906 7.621 1 98.25 105 ALA A C 1
ATOM 827 O O . ALA A 1 105 ? 1.828 26.047 7.711 1 98.25 105 ALA A O 1
ATOM 828 N N . LEU A 1 106 ? 1.58 23.906 7.867 1 98.56 106 LEU A N 1
ATOM 829 C CA . LEU A 1 106 ? 0.185 24.016 8.281 1 98.56 106 LEU A CA 1
ATOM 830 C C . LEU A 1 106 ? 0.073 24.703 9.633 1 98.56 106 LEU A C 1
ATOM 832 O O . LEU A 1 106 ? -0.776 25.578 9.82 1 98.56 106 LEU A O 1
ATOM 836 N N . GLU A 1 107 ? 0.877 24.219 10.523 1 97.69 107 GLU A N 1
ATOM 837 C CA . GLU A 1 107 ? 0.834 24.812 11.852 1 97.69 107 GLU A CA 1
ATOM 838 C C . GLU A 1 107 ? 1.062 26.312 11.781 1 97.69 107 GLU A C 1
ATOM 840 O O . GLU A 1 107 ? 0.357 27.094 12.438 1 97.69 107 GLU A O 1
ATOM 845 N N . THR A 1 108 ? 2.078 26.688 11.047 1 95.62 108 THR A N 1
ATOM 846 C CA . THR A 1 108 ? 2.416 28.094 10.898 1 95.62 108 THR A CA 1
ATOM 847 C C . THR A 1 108 ? 1.253 28.859 10.273 1 95.62 108 THR A C 1
ATOM 849 O O . THR A 1 108 ? 0.941 29.984 10.703 1 95.62 108 THR A O 1
ATOM 852 N N . LYS A 1 109 ? 0.661 28.281 9.367 1 95.88 109 LYS A N 1
ATOM 853 C CA . LYS A 1 109 ? -0.414 28.922 8.625 1 95.88 109 LYS A CA 1
ATOM 854 C C . LYS A 1 109 ? -1.655 29.109 9.492 1 95.88 109 LYS A C 1
ATOM 856 O O . LYS A 1 109 ? -2.365 30.109 9.375 1 95.88 109 LYS A O 1
ATOM 861 N N . PHE A 1 110 ? -1.964 28.203 10.266 1 95.12 110 PHE A N 1
ATOM 862 C CA . PHE A 1 110 ? -3.229 28.203 10.984 1 95.12 110 PHE A CA 1
ATOM 863 C C . PHE A 1 110 ? -3.029 28.672 12.43 1 95.12 110 PHE A C 1
ATOM 865 O O . PHE A 1 110 ? -3.975 28.672 13.219 1 95.12 110 PHE A O 1
ATOM 872 N N . LYS A 1 111 ? -1.865 29.062 12.852 1 86.69 111 LYS A N 1
ATOM 873 C CA . LYS A 1 111 ? -1.627 29.688 14.148 1 86.69 111 LYS A CA 1
ATOM 874 C C . LYS A 1 111 ? -2.27 31.062 14.227 1 86.69 111 LYS A C 1
ATOM 876 O O . LYS A 1 111 ? -2.225 31.828 13.258 1 86.69 111 LYS A O 1
ATOM 881 N N . PRO A 1 112 ? -3.123 31.297 15.336 1 73.06 112 PRO A N 1
ATOM 882 C CA . PRO A 1 112 ? -3.664 32.656 15.477 1 73.06 112 PRO A CA 1
ATOM 883 C C . PRO A 1 112 ? -2.586 33.75 15.406 1 73.06 112 PRO A C 1
ATOM 885 O O . PRO A 1 112 ? -1.456 33.5 15.852 1 73.06 112 PRO A O 1
ATOM 888 N N . LYS A 1 113 ? -2.619 34.594 14.406 1 60.19 113 LYS A N 1
ATOM 889 C CA . LYS A 1 113 ? -1.707 35.719 14.195 1 60.19 113 LYS A CA 1
ATOM 890 C C . LYS A 1 113 ? -1.452 36.5 15.492 1 60.19 113 LYS A C 1
ATOM 892 O O . LYS A 1 113 ? -0.739 37.5 15.5 1 60.19 113 LYS A O 1
ATOM 897 N N . SER A 1 114 ? -1.963 36.125 16.594 1 52.06 114 SER A N 1
ATOM 898 C CA . SER A 1 114 ? -1.751 37.062 17.688 1 52.06 114 SER A CA 1
ATOM 899 C C . SER A 1 114 ? -0.268 37.219 18.016 1 52.06 114 SER A C 1
ATOM 901 O O . SER A 1 114 ? 0.193 38.281 18.375 1 52.06 114 SER A O 1
ATOM 903 N N . ASN A 1 115 ? 0.438 36.094 18.125 1 47.81 115 ASN A N 1
ATOM 904 C CA . ASN A 1 115 ? 1.729 36.281 18.781 1 47.81 115 ASN A CA 1
ATOM 905 C C . ASN A 1 115 ? 2.734 36.969 17.875 1 47.81 115 ASN A C 1
ATOM 907 O O . ASN A 1 115 ? 3.889 36.562 17.781 1 47.81 115 ASN A O 1
ATOM 911 N N . ARG A 1 116 ? 2.373 37.438 16.719 1 42.53 116 ARG A N 1
ATOM 912 C CA . ARG A 1 116 ? 3.383 38.312 16.141 1 42.53 116 ARG A CA 1
ATOM 913 C C . ARG A 1 116 ? 3.822 39.375 17.141 1 42.53 116 ARG A C 1
ATOM 915 O O . ARG A 1 116 ? 2.996 40.125 17.641 1 42.53 116 ARG A O 1
ATOM 922 N N . ALA A 1 117 ? 4.758 39.031 17.984 1 44.06 117 ALA A N 1
ATOM 923 C CA . ALA A 1 117 ? 5.453 40 18.844 1 44.06 117 ALA A CA 1
ATOM 924 C C . ALA A 1 117 ? 5.504 41.375 18.172 1 44.06 117 ALA A C 1
ATOM 926 O O . ALA A 1 117 ? 5.996 41.5 17.047 1 44.06 117 ALA A O 1
ATOM 927 N N . ILE A 1 118 ? 4.504 42.125 18.344 1 43.91 118 ILE A N 1
ATOM 928 C CA . ILE A 1 118 ? 4.77 43.531 18.234 1 43.91 118 ILE A CA 1
ATOM 929 C C . ILE A 1 118 ? 6.18 43.844 18.734 1 43.91 118 ILE A C 1
ATOM 931 O O . ILE A 1 118 ? 6.453 43.75 19.938 1 43.91 118 ILE A O 1
ATOM 935 N N . LYS A 1 119 ? 7.18 43.25 18.172 1 40.59 119 LYS A N 1
ATOM 936 C CA . LYS A 1 119 ? 8.492 43.844 18.391 1 40.59 119 LYS A CA 1
ATOM 937 C C . LYS A 1 119 ? 8.414 45.375 18.375 1 40.59 119 LYS A C 1
ATOM 939 O O . LYS A 1 119 ? 8.18 45.969 17.328 1 40.59 119 LYS A O 1
ATOM 944 N N . ASP A 1 120 ? 7.844 45.938 19.438 1 37.56 120 ASP A N 1
ATOM 945 C CA . ASP A 1 120 ? 8.117 47.344 19.719 1 37.56 120 ASP A CA 1
ATOM 946 C C . ASP A 1 120 ? 9.547 47.719 19.328 1 37.56 120 ASP A C 1
ATOM 948 O O . ASP A 1 120 ? 10.492 47.344 20.031 1 37.56 120 ASP A O 1
ATOM 952 N N . ASP A 1 121 ? 9.984 47.312 18.203 1 35.53 121 ASP A N 1
ATOM 953 C CA . ASP A 1 121 ? 11.141 48.062 17.734 1 35.53 121 ASP A CA 1
ATOM 954 C C . ASP A 1 121 ? 11.016 49.531 18.109 1 35.53 121 ASP A C 1
ATOM 956 O O . ASP A 1 121 ? 10.336 50.312 17.422 1 35.53 121 ASP A O 1
ATOM 960 N N . ILE A 1 122 ? 10.742 49.719 19.422 1 35.53 122 ILE A N 1
ATOM 961 C CA . ILE A 1 122 ? 11.055 51.031 19.922 1 35.53 122 ILE A CA 1
ATOM 962 C C . ILE A 1 122 ? 12.383 51.531 19.328 1 35.53 122 ILE A C 1
ATOM 964 O O . ILE A 1 122 ? 13.453 51.125 19.781 1 35.53 122 ILE A O 1
ATOM 968 N N . TYR A 1 123 ? 12.477 51.438 18.016 1 33.91 123 TYR A N 1
ATOM 969 C CA . TYR A 1 123 ? 13.508 52.281 17.422 1 33.91 123 TYR A CA 1
ATOM 970 C C . TYR A 1 123 ? 13.695 53.562 18.234 1 33.91 123 TYR A C 1
ATOM 972 O O . TYR A 1 123 ? 12.781 54.375 18.328 1 33.91 123 TYR A O 1
ATOM 980 N N . HIS A 1 124 ? 14.234 53.344 19.422 1 35.56 124 HIS A N 1
ATOM 981 C CA . HIS A 1 124 ? 14.812 54.531 19.984 1 35.56 124 HIS A CA 1
ATOM 982 C C . HIS A 1 124 ? 15.398 55.438 18.906 1 35.56 124 HIS A C 1
ATOM 984 O O . HIS A 1 124 ? 16.438 55.094 18.312 1 35.56 124 HIS A O 1
ATOM 990 N N . VAL A 1 125 ? 14.586 55.906 18.031 1 32.75 125 VAL A N 1
ATOM 991 C CA . VAL A 1 125 ? 14.992 57.031 17.188 1 32.75 125 VAL A CA 1
ATOM 992 C C . VAL A 1 125 ? 15.859 58 18 1 32.75 125 VAL A C 1
ATOM 994 O O . VAL A 1 125 ? 15.375 58.656 18.922 1 32.75 125 VAL A O 1
ATOM 997 N N . THR A 1 126 ? 16.984 57.438 18.516 1 31.61 126 THR A N 1
ATOM 998 C CA . THR A 1 126 ? 17.859 58.5 18.953 1 31.61 126 THR A CA 1
ATOM 999 C C . THR A 1 126 ? 17.859 59.656 17.953 1 31.61 126 THR A C 1
ATOM 1001 O O . THR A 1 126 ? 17.906 59.438 16.734 1 31.61 126 THR A O 1
ATOM 1004 N N . PRO A 1 127 ? 17.422 60.781 18.359 1 30.03 127 PRO A N 1
ATOM 1005 C CA . PRO A 1 127 ? 17.297 61.969 17.484 1 30.03 127 PRO A CA 1
ATOM 1006 C C . PRO A 1 127 ? 18.531 62.188 16.609 1 30.03 127 PRO A C 1
ATOM 1008 O O . PRO A 1 127 ? 19.594 62.531 17.109 1 30.03 127 PRO A O 1
ATOM 1011 N N . SER A 1 128 ? 19.078 61 16.016 1 27.64 128 SER A N 1
ATOM 1012 C CA . SER A 1 128 ? 20.25 61.5 15.305 1 27.64 128 SER A CA 1
ATOM 1013 C C . SER A 1 128 ? 19.891 62.656 14.383 1 27.64 128 SER A C 1
ATOM 1015 O O . SER A 1 128 ? 18.875 62.625 13.68 1 27.64 128 SER A O 1
ATOM 1017 N N . SER A 1 129 ? 20.562 63.688 14.523 1 26.64 129 SER A N 1
ATOM 1018 C CA . SER A 1 129 ? 20.469 65 13.898 1 26.64 129 SER A CA 1
ATOM 1019 C C . SER A 1 129 ? 20.453 64.938 12.375 1 26.64 129 SER A C 1
ATOM 1021 O O . SER A 1 129 ? 19.688 65.625 11.711 1 26.64 129 SER A O 1
ATOM 1023 N N . ASN A 1 130 ? 21.594 64.5 11.758 1 22.69 130 ASN A N 1
ATOM 1024 C CA . ASN A 1 130 ? 22 65.438 10.742 1 22.69 130 ASN A CA 1
ATOM 1025 C C . ASN A 1 130 ? 21.188 65.312 9.461 1 22.69 130 ASN A C 1
ATOM 1027 O O . ASN A 1 130 ? 20.562 66.25 8.992 1 22.69 130 ASN A O 1
ATOM 1031 N N . GLN A 1 131 ? 22.047 65.062 8.25 1 21.53 131 GLN A N 1
ATOM 1032 C CA . GLN A 1 131 ? 22.359 65.75 7.012 1 21.53 131 GLN A CA 1
ATOM 1033 C C . GLN A 1 131 ? 21.531 65.25 5.848 1 21.53 131 GLN A C 1
ATOM 1035 O O . GLN A 1 131 ? 21.391 64 5.68 1 21.53 131 GLN A O 1
ATOM 1040 N N . SER A 1 132 ? 20.875 65.938 5.113 1 23.48 132 SER A N 1
ATOM 1041 C CA . SER A 1 132 ? 19.766 66 4.172 1 23.48 132 SER A CA 1
ATOM 1042 C C . SER A 1 132 ? 20.094 65.312 2.875 1 23.48 132 SER A C 1
ATOM 1044 O O . SER A 1 132 ? 19.219 65.125 2.01 1 23.48 132 SER A O 1
ATOM 1046 N N . ASP A 1 133 ? 21.328 64.75 2.5 1 23.22 133 ASP A N 1
ATOM 1047 C CA . ASP A 1 133 ? 21.359 65.125 1.08 1 23.22 133 ASP A CA 1
ATOM 1048 C C . ASP A 1 133 ? 20.438 64.188 0.278 1 23.22 133 ASP A C 1
ATOM 1050 O O . ASP A 1 133 ? 20.281 63.031 0.598 1 23.22 133 ASP A O 1
ATOM 1054 N N . LEU A 1 134 ? 19.625 64.688 -0.692 1 21.84 134 LEU A N 1
ATOM 1055 C CA . LEU A 1 134 ? 18.422 64.438 -1.496 1 21.84 134 LEU A CA 1
ATOM 1056 C C . LEU A 1 134 ? 18.672 63.375 -2.543 1 21.84 134 LEU A C 1
ATOM 1058 O O . LEU A 1 134 ? 17.734 62.656 -2.947 1 21.84 134 LEU A O 1
ATOM 1062 N N . GLY A 1 135 ? 19.875 63.125 -3.234 1 21.25 135 GLY A N 1
ATOM 1063 C CA . GLY A 1 135 ? 19.531 63.156 -4.648 1 21.25 135 GLY A CA 1
ATOM 1064 C C . GLY A 1 135 ? 18.797 61.875 -5.09 1 21.25 135 GLY A C 1
ATOM 1065 O O . GLY A 1 135 ? 18.734 60.906 -4.344 1 21.25 135 GLY A O 1
ATOM 1066 N N . SER A 1 136 ? 18.75 61.688 -6.52 1 22.08 136 SER A N 1
ATOM 1067 C CA . SER A 1 136 ? 17.797 61.312 -7.566 1 22.08 136 SER A CA 1
ATOM 1068 C C . SER A 1 136 ? 17.734 59.812 -7.766 1 22.08 136 SER A C 1
ATOM 1070 O O . SER A 1 136 ? 18.547 59.094 -7.203 1 22.08 136 SER A O 1
ATOM 1072 N N . THR A 1 137 ? 17.938 59.375 -9.047 1 20.05 137 THR A N 1
ATOM 1073 C CA . THR A 1 137 ? 17.016 58.781 -10.023 1 20.05 137 THR A CA 1
ATOM 1074 C C . THR A 1 137 ? 17.109 57.281 -10.039 1 20.05 137 THR A C 1
ATOM 1076 O O . THR A 1 137 ? 16.109 56.562 -9.906 1 20.05 137 THR A O 1
ATOM 1079 N N . ASP A 1 138 ? 17.703 56.625 -11.109 1 21.58 138 ASP A N 1
ATOM 1080 C CA . ASP A 1 138 ? 17.141 55.906 -12.227 1 21.58 138 ASP A CA 1
ATOM 1081 C C . ASP A 1 138 ? 17.359 54.406 -12.062 1 21.58 138 ASP A C 1
ATOM 1083 O O . ASP A 1 138 ? 18.5 53.938 -11.945 1 21.58 138 ASP A O 1
ATOM 1087 N N . SER A 1 139 ? 16.516 53.719 -11.461 1 23.39 139 SER A N 1
ATOM 1088 C CA . SER A 1 139 ? 16.578 52.312 -11.094 1 23.39 139 SER A CA 1
ATOM 1089 C C . SER A 1 139 ? 16.484 51.406 -12.32 1 23.39 139 SER A C 1
ATOM 1091 O O . SER A 1 139 ? 16.031 50.281 -12.227 1 23.39 139 SER A O 1
ATOM 1093 N N . THR A 1 140 ? 17.328 51.5 -13.258 1 23.14 140 THR A N 1
ATOM 1094 C CA . THR A 1 140 ? 17.031 50.719 -14.469 1 23.14 140 THR A CA 1
ATOM 1095 C C . THR A 1 140 ? 17.25 49.219 -14.227 1 23.14 140 THR A C 1
ATOM 1097 O O . THR A 1 140 ? 16.969 48.406 -15.102 1 23.14 140 THR A O 1
ATOM 1100 N N . ILE A 1 141 ? 17.109 48.625 -13.141 1 23.47 141 ILE A N 1
ATOM 1101 C CA . ILE A 1 141 ? 17.75 47.312 -13.211 1 23.47 141 ILE A CA 1
ATOM 1102 C C . ILE A 1 141 ? 16.938 46.406 -14.148 1 23.47 141 ILE A C 1
ATOM 1104 O O . ILE A 1 141 ? 15.711 46.406 -14.094 1 23.47 141 ILE A O 1
ATOM 1108 N N . PRO A 1 142 ? 17.656 45.781 -15.086 1 23.56 142 PRO A N 1
ATOM 1109 C CA . PRO A 1 142 ? 17.281 44.906 -16.188 1 23.56 142 PRO A CA 1
ATOM 1110 C C . PRO A 1 142 ? 16.656 43.594 -15.719 1 23.56 142 PRO A C 1
ATOM 1112 O O . PRO A 1 142 ? 17 43.094 -14.641 1 23.56 142 PRO A O 1
ATOM 1115 N N . ALA A 1 143 ? 15.391 43.375 -16 1 24.94 143 ALA A N 1
ATOM 1116 C CA . ALA A 1 143 ? 14.43 42.281 -15.836 1 24.94 143 ALA A CA 1
ATOM 1117 C C . ALA A 1 143 ? 15.008 40.969 -16.344 1 24.94 143 ALA A C 1
ATOM 1119 O O . ALA A 1 143 ? 15.289 40.812 -17.531 1 24.94 143 ALA A O 1
ATOM 1120 N N . ILE A 1 144 ? 15.906 40.375 -15.602 1 23.66 144 ILE A N 1
ATOM 1121 C CA . ILE A 1 144 ? 16.406 39.062 -16.031 1 23.66 144 ILE A CA 1
ATOM 1122 C C . ILE A 1 144 ? 15.242 38.125 -16.219 1 23.66 144 ILE A C 1
ATOM 1124 O O . ILE A 1 144 ? 14.391 37.969 -15.344 1 23.66 144 ILE A O 1
ATOM 1128 N N . THR A 1 145 ? 14.969 37.656 -17.422 1 21.95 145 THR A N 1
ATOM 1129 C CA . THR A 1 145 ? 14.07 36.75 -18.125 1 21.95 145 THR A CA 1
ATOM 1130 C C . THR A 1 145 ? 14.234 35.312 -17.594 1 21.95 145 THR A C 1
ATOM 1132 O O . THR A 1 145 ? 15.297 34.719 -17.75 1 21.95 145 THR A O 1
ATOM 1135 N N . ALA A 1 146 ? 13.906 34.938 -16.406 1 21.73 146 ALA A N 1
ATOM 1136 C CA . ALA A 1 146 ? 13.977 33.562 -15.977 1 21.73 146 ALA A CA 1
ATOM 1137 C C . ALA A 1 146 ? 13.164 32.656 -16.906 1 21.73 146 ALA A C 1
ATOM 1139 O O . ALA A 1 146 ? 11.977 32.875 -17.125 1 21.73 146 ALA A O 1
ATOM 1140 N N . ALA A 1 147 ? 13.812 31.875 -17.75 1 22.3 147 ALA A N 1
ATOM 1141 C CA . ALA A 1 147 ? 13.367 30.859 -18.703 1 22.3 147 ALA A CA 1
ATOM 1142 C C . ALA A 1 147 ? 12.711 29.688 -17.969 1 22.3 147 ALA A C 1
ATOM 1144 O O . ALA A 1 147 ? 13.32 29.078 -17.078 1 22.3 147 ALA A O 1
ATOM 1145 N N . ALA A 1 148 ? 11.43 29.703 -17.688 1 23.61 148 ALA A N 1
ATOM 1146 C CA . ALA A 1 148 ? 10.562 28.656 -17.188 1 23.61 148 ALA A CA 1
ATOM 1147 C C . ALA A 1 148 ? 10.719 27.375 -18.016 1 23.61 148 ALA A C 1
ATOM 1149 O O . ALA A 1 148 ? 10.422 27.359 -19.203 1 23.61 148 ALA A O 1
ATOM 1150 N N . ILE A 1 149 ? 11.664 26.547 -17.703 1 22.94 149 ILE A N 1
ATOM 1151 C CA . ILE A 1 149 ? 11.789 25.234 -18.328 1 22.94 149 ILE A CA 1
ATOM 1152 C C . ILE A 1 149 ? 10.484 24.453 -18.172 1 22.94 149 ILE A C 1
ATOM 1154 O O . ILE A 1 149 ? 10.039 24.203 -17.047 1 22.94 149 ILE A O 1
ATOM 1158 N N . VAL A 1 150 ? 9.586 24.359 -19.188 1 23.52 150 VAL A N 1
ATOM 1159 C CA . VAL A 1 150 ? 8.359 23.625 -19.484 1 23.52 150 VAL A CA 1
ATOM 1160 C C . VAL A 1 150 ? 8.633 22.109 -19.422 1 23.52 150 VAL A C 1
ATOM 1162 O O . VAL A 1 150 ? 9.422 21.578 -20.203 1 23.52 150 VAL A O 1
ATOM 1165 N N . VAL A 1 151 ? 8.625 21.453 -18.281 1 23.27 151 VAL A N 1
ATOM 1166 C CA . VAL A 1 151 ? 8.672 20 -18.172 1 23.27 151 VAL A CA 1
ATOM 1167 C C . VAL A 1 151 ? 7.586 19.391 -19.047 1 23.27 151 VAL A C 1
ATOM 1169 O O . VAL A 1 151 ? 6.406 19.719 -18.906 1 23.27 151 VAL A O 1
ATOM 1172 N N . SER A 1 152 ? 7.938 18.828 -20.188 1 21.94 152 SER A N 1
ATOM 1173 C CA . SER A 1 152 ? 7.324 18.109 -21.297 1 21.94 152 SER A CA 1
ATOM 1174 C C . SER A 1 152 ? 6.426 16.984 -20.781 1 21.94 152 SER A C 1
ATOM 1176 O O . SER A 1 152 ? 6.594 16.516 -19.656 1 21.94 152 SER A O 1
ATOM 1178 N N . SER A 1 153 ? 5.469 16.516 -21.75 1 23.94 153 SER A N 1
ATOM 1179 C CA . SER A 1 153 ? 4.27 15.766 -22.094 1 23.94 153 SER A CA 1
ATO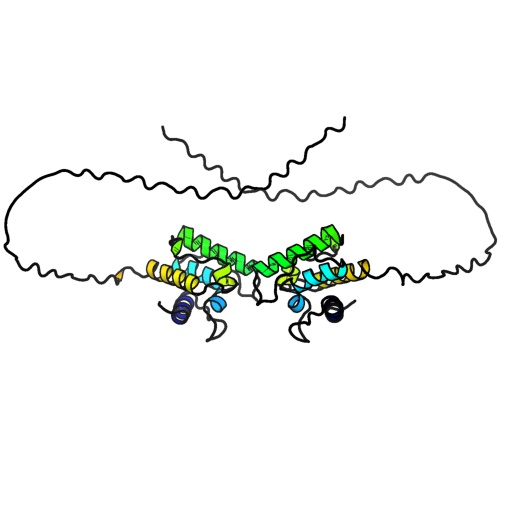M 1180 C C . SER A 1 153 ? 4.516 14.258 -22 1 23.94 153 SER A C 1
ATOM 1182 O O . SER A 1 153 ? 5.367 13.719 -22.703 1 23.94 153 SER A O 1
ATOM 1184 N N . CYS A 1 154 ? 4.59 13.562 -20.891 1 22.39 154 CYS A N 1
ATOM 1185 C CA . CYS A 1 154 ? 4.629 12.109 -20.953 1 22.39 154 CYS A CA 1
ATOM 1186 C C . CYS A 1 154 ? 3.559 11.57 -21.891 1 22.39 154 CYS A C 1
ATOM 1188 O O . CYS A 1 154 ? 2.363 11.719 -21.625 1 22.39 154 CYS A O 1
ATOM 1190 N N . GLU A 1 155 ? 3.885 11.539 -23.25 1 23.5 155 GLU A N 1
ATOM 1191 C CA . GLU A 1 155 ? 3.164 11.062 -24.422 1 23.5 155 GLU A CA 1
ATOM 1192 C C . GLU A 1 155 ? 2.611 9.656 -24.203 1 23.5 155 GLU A C 1
ATOM 1194 O O . GLU A 1 155 ? 3.33 8.766 -23.734 1 23.5 155 GLU A O 1
ATOM 1199 N N . ALA A 1 156 ? 1.239 9.492 -24.234 1 27.11 156 ALA A N 1
ATOM 1200 C CA . ALA A 1 156 ? 0.326 8.359 -24.375 1 27.11 156 ALA A CA 1
ATOM 1201 C C . ALA A 1 156 ? 0.651 7.543 -25.625 1 27.11 156 ALA A C 1
ATOM 1203 O O . ALA A 1 156 ? 0.937 8.102 -26.688 1 27.11 156 ALA A O 1
ATOM 1204 N N . ILE A 1 157 ? 1.167 6.285 -25.625 1 25.36 157 ILE A N 1
ATOM 1205 C CA . ILE A 1 157 ? 1.4 5.25 -26.625 1 25.36 157 ILE A CA 1
ATOM 1206 C C . ILE A 1 157 ? 0.133 5.035 -27.453 1 25.36 157 ILE A C 1
ATOM 1208 O O . ILE A 1 157 ? -0.89 4.594 -26.922 1 25.36 157 ILE A O 1
ATOM 1212 N N . THR A 1 158 ? -0.199 5.816 -28.422 1 24.58 158 THR A N 1
ATOM 1213 C CA . THR A 1 158 ? -1.267 5.703 -29.406 1 24.58 158 THR A CA 1
ATOM 1214 C C . THR A 1 158 ? -1.08 4.457 -30.266 1 24.58 158 THR A C 1
ATOM 1216 O O . THR A 1 158 ? -0.123 4.363 -31.047 1 24.58 158 THR A O 1
ATOM 1219 N N . SER A 1 159 ? -1.238 3.193 -29.859 1 23.91 159 SER A N 1
ATOM 1220 C CA . SER A 1 159 ? -1.175 2.061 -30.781 1 23.91 159 SER A CA 1
ATOM 1221 C C . SER A 1 159 ? -2.217 2.188 -31.875 1 23.91 159 SER A C 1
ATOM 1223 O O . SER A 1 159 ? -3.4 2.391 -31.609 1 23.91 159 SER A O 1
ATOM 1225 N N . THR A 1 160 ? -1.876 2.641 -33.094 1 25.41 160 THR A N 1
ATOM 1226 C CA . THR A 1 160 ? -2.496 2.764 -34.406 1 25.41 160 THR A CA 1
ATOM 1227 C C . THR A 1 160 ? -2.9 1.395 -34.938 1 25.41 160 THR A C 1
ATOM 1229 O O . THR A 1 160 ? -2.043 0.578 -35.281 1 25.41 160 THR A O 1
ATOM 1232 N N . THR A 1 161 ? -3.672 0.477 -34.406 1 24.19 161 THR A N 1
ATOM 1233 C CA . THR A 1 161 ? -3.938 -0.77 -35.094 1 24.19 161 THR A CA 1
ATOM 1234 C C . THR A 1 161 ? -4.758 -0.513 -36.375 1 24.19 161 THR A C 1
ATOM 1236 O O . THR A 1 161 ? -5.809 0.127 -36.312 1 24.19 161 THR A O 1
ATOM 1239 N N . SER A 1 162 ? -4.117 -0.396 -37.594 1 23.2 162 SER A N 1
ATOM 1240 C CA . SER A 1 162 ? -4.551 -0.352 -39 1 23.2 162 SER A CA 1
ATOM 1241 C C . SER A 1 162 ? -5.406 -1.563 -39.344 1 23.2 162 SER A C 1
ATOM 1243 O O . SER A 1 162 ? -4.91 -2.691 -39.375 1 23.2 162 SER A O 1
ATOM 1245 N N . ASN A 1 163 ? -6.41 -2.029 -38.781 1 22.8 163 ASN A N 1
ATOM 1246 C CA . ASN A 1 163 ? -7.09 -3.203 -39.312 1 22.8 163 ASN A CA 1
ATOM 1247 C C . ASN A 1 163 ? -7.684 -2.926 -40.688 1 22.8 163 ASN A C 1
ATOM 1249 O O . ASN A 1 163 ? -8.539 -2.053 -40.844 1 22.8 163 ASN A O 1
ATOM 1253 N N . ARG A 1 164 ? -6.852 -3.062 -41.812 1 25.09 164 ARG A N 1
ATOM 1254 C CA . ARG A 1 164 ? -7.211 -3.166 -43.219 1 25.09 164 ARG A CA 1
ATOM 1255 C C . ARG A 1 164 ? -8.359 -4.145 -43.438 1 25.09 164 ARG A C 1
ATOM 1257 O O . ARG A 1 164 ? -8.305 -5.285 -42.969 1 25.09 164 ARG A O 1
ATOM 1264 N N . LEU A 1 165 ? -9.641 -3.656 -43.625 1 24.48 165 LEU A N 1
ATOM 1265 C CA . LEU A 1 165 ? -10.891 -4.273 -44.031 1 24.48 165 LEU A CA 1
ATOM 1266 C C . LEU A 1 165 ? -10.703 -5.059 -45.344 1 24.48 165 LEU A C 1
ATOM 1268 O O . LEU A 1 165 ? -10.305 -4.496 -46.344 1 24.48 165 LEU A O 1
ATOM 1272 N N . ILE A 1 166 ? -9.984 -6.223 -45.312 1 25.66 166 ILE A N 1
ATOM 1273 C CA . ILE A 1 166 ? -9.945 -7.168 -46.438 1 25.66 166 ILE A CA 1
ATOM 1274 C C . ILE A 1 166 ? -11.352 -7.359 -47 1 25.66 166 ILE A C 1
ATOM 1276 O O . ILE A 1 166 ? -12.242 -7.852 -46.312 1 25.66 166 ILE A O 1
ATOM 1280 N N . ARG A 1 167 ? -11.719 -6.383 -48 1 22.08 167 ARG A N 1
ATOM 1281 C CA . ARG A 1 167 ? -12.672 -6.742 -49.031 1 22.08 167 ARG A CA 1
ATOM 1282 C C . ARG A 1 167 ? -12.078 -7.762 -50 1 22.08 167 ARG A C 1
ATOM 1284 O O . ARG A 1 167 ? -10.922 -7.633 -50.406 1 22.08 167 ARG A O 1
ATOM 1291 N N . MET B 1 1 ? -3.293 -29.016 -5.906 1 86.19 1 MET B N 1
ATOM 1292 C CA . MET B 1 1 ? -3.082 -28.109 -4.781 1 86.19 1 MET B CA 1
ATOM 1293 C C . MET B 1 1 ? -4.41 -27.578 -4.258 1 86.19 1 MET B C 1
ATOM 1295 O O . MET B 1 1 ? -5.141 -26.891 -4.988 1 86.19 1 MET B O 1
ATOM 1299 N N . ASP B 1 2 ? -4.895 -27.969 -2.996 1 88.25 2 ASP B N 1
ATOM 1300 C CA . ASP B 1 2 ? -6.254 -27.625 -2.604 1 88.25 2 ASP B CA 1
ATOM 1301 C C . ASP B 1 2 ? -6.258 -26.656 -1.416 1 88.25 2 ASP B C 1
ATOM 1303 O O . ASP B 1 2 ? -7.312 -26.172 -1.01 1 88.25 2 ASP B O 1
ATOM 1307 N N . THR B 1 3 ? -5.117 -26.359 -0.88 1 94.88 3 THR B N 1
ATOM 1308 C CA . THR B 1 3 ? -5.07 -25.484 0.287 1 94.88 3 THR B CA 1
ATOM 1309 C C . THR B 1 3 ? -4.039 -24.375 0.095 1 94.88 3 THR B C 1
ATOM 1311 O O . THR B 1 3 ? -3.082 -24.547 -0.668 1 94.88 3 THR B O 1
ATOM 1314 N N . PRO B 1 4 ? -4.242 -23.266 0.849 1 97.25 4 PRO B N 1
ATOM 1315 C CA . PRO B 1 4 ? -3.234 -22.203 0.803 1 97.25 4 PRO B CA 1
ATOM 1316 C C . PRO B 1 4 ? -1.847 -22.688 1.22 1 97.25 4 PRO B C 1
ATOM 1318 O O . PRO B 1 4 ? -0.844 -22.281 0.626 1 97.25 4 PRO B O 1
ATOM 1321 N N . HIS B 1 5 ? -1.796 -23.547 2.188 1 96.19 5 HIS B N 1
ATOM 1322 C CA . HIS B 1 5 ? -0.516 -24.078 2.641 1 96.19 5 HIS B CA 1
ATOM 1323 C C . HIS B 1 5 ? 0.164 -24.891 1.543 1 96.19 5 HIS B C 1
ATOM 1325 O O . HIS B 1 5 ? 1.381 -24.797 1.361 1 96.19 5 HIS B O 1
ATOM 1331 N N . ALA B 1 6 ? -0.564 -25.703 0.857 1 97 6 ALA B N 1
ATOM 1332 C CA . ALA B 1 6 ? -0.038 -26.484 -0.268 1 97 6 ALA B CA 1
ATOM 1333 C C . ALA B 1 6 ? 0.449 -25.562 -1.382 1 97 6 ALA B C 1
ATOM 1335 O O . ALA B 1 6 ? 1.452 -25.844 -2.039 1 97 6 ALA B O 1
ATOM 1336 N N . ALA B 1 7 ? -0.313 -24.484 -1.569 1 98.38 7 ALA B N 1
ATOM 1337 C CA . ALA B 1 7 ? 0.08 -23.516 -2.586 1 98.38 7 ALA B CA 1
ATOM 1338 C C . ALA B 1 7 ? 1.425 -22.875 -2.244 1 98.38 7 ALA B C 1
ATOM 1340 O O . ALA B 1 7 ? 2.273 -22.688 -3.121 1 98.38 7 ALA B O 1
ATOM 1341 N N . VAL B 1 8 ? 1.621 -22.531 -0.991 1 98.44 8 VAL B N 1
ATOM 1342 C CA . VAL B 1 8 ? 2.891 -21.984 -0.535 1 98.44 8 VAL B CA 1
ATOM 1343 C C . VAL B 1 8 ? 4.023 -22.969 -0.833 1 98.44 8 VAL B C 1
ATOM 1345 O O . VAL B 1 8 ? 5.066 -22.578 -1.365 1 98.44 8 VAL B O 1
ATOM 1348 N N . GLY B 1 9 ? 3.779 -24.234 -0.53 1 97.44 9 GLY B N 1
ATOM 1349 C CA . GLY B 1 9 ? 4.777 -25.266 -0.81 1 97.44 9 GLY B CA 1
ATOM 1350 C C . GLY B 1 9 ? 5.109 -25.375 -2.285 1 97.44 9 GLY B C 1
ATOM 1351 O O . GLY B 1 9 ? 6.277 -25.516 -2.656 1 97.44 9 GLY B O 1
ATOM 1352 N N . TRP B 1 10 ? 4.109 -25.359 -3.094 1 98.19 10 TRP B N 1
ATOM 1353 C CA . TRP B 1 10 ? 4.289 -25.469 -4.539 1 98.19 10 TRP B CA 1
ATOM 1354 C C . TRP B 1 10 ? 5.121 -24.297 -5.07 1 98.19 10 TRP B C 1
ATOM 1356 O O . TRP B 1 10 ? 6.09 -24.5 -5.801 1 98.19 10 TRP B O 1
ATOM 1366 N N . VAL B 1 11 ? 4.785 -23.047 -4.688 1 98.69 11 VAL B N 1
ATOM 1367 C CA . VAL B 1 11 ? 5.484 -21.844 -5.141 1 98.69 11 VAL B CA 1
ATOM 1368 C C . VAL B 1 11 ? 6.93 -21.875 -4.645 1 98.69 11 VAL B C 1
ATOM 1370 O O . VAL B 1 11 ? 7.855 -21.578 -5.402 1 98.69 11 VAL B O 1
ATOM 1373 N N . GLU B 1 12 ? 7.059 -22.219 -3.396 1 98.56 12 GLU B N 1
ATOM 1374 C CA . GLU B 1 12 ? 8.398 -22.281 -2.814 1 98.56 12 GLU B CA 1
ATOM 1375 C C . GLU B 1 12 ? 9.266 -23.297 -3.545 1 98.56 12 GLU B C 1
ATOM 1377 O O . GLU B 1 12 ? 10.469 -23.062 -3.734 1 98.56 12 GLU B O 1
ATOM 1382 N N . SER B 1 13 ? 8.727 -24.375 -3.922 1 98 13 SER B N 1
ATOM 1383 C CA . SER B 1 13 ? 9.5 -25.422 -4.594 1 98 13 SER B CA 1
ATOM 1384 C C . SER B 1 13 ? 10.008 -24.938 -5.949 1 98 13 SER B C 1
ATOM 1386 O O . SER B 1 13 ? 11.086 -25.359 -6.395 1 98 13 SER B O 1
ATOM 1388 N N . LEU B 1 14 ? 9.266 -24.047 -6.602 1 98.12 14 LEU B N 1
ATOM 1389 C CA . LEU B 1 14 ? 9.617 -23.594 -7.938 1 98.12 14 LEU B CA 1
ATOM 1390 C C . LEU B 1 14 ? 10.516 -22.359 -7.867 1 98.12 14 LEU B C 1
ATOM 1392 O O . LEU B 1 14 ? 11.383 -22.156 -8.719 1 98.12 14 LEU B O 1
ATOM 1396 N N . THR B 1 15 ? 10.367 -21.516 -6.879 1 98.5 15 THR B N 1
ATOM 1397 C CA . THR B 1 15 ? 11.047 -20.219 -6.844 1 98.5 15 THR B CA 1
ATOM 1398 C C . THR B 1 15 ? 12.219 -20.25 -5.859 1 98.5 15 THR B C 1
ATOM 1400 O O . THR B 1 15 ? 13.07 -19.359 -5.871 1 98.5 15 THR B O 1
ATOM 1403 N N . LYS B 1 16 ? 12.164 -21.203 -4.926 1 98.19 16 LYS B N 1
ATOM 1404 C CA . LYS B 1 16 ? 13.172 -21.359 -3.881 1 98.19 16 LYS B CA 1
ATOM 1405 C C . LYS B 1 16 ? 13.164 -20.172 -2.922 1 98.19 16 LYS B C 1
ATOM 1407 O O . LYS B 1 16 ? 14.18 -19.875 -2.285 1 98.19 16 LYS B O 1
ATOM 1412 N N . GLN B 1 17 ? 12.078 -19.453 -2.875 1 98.12 17 GLN B N 1
ATOM 1413 C CA . GLN B 1 17 ? 11.875 -18.359 -1.935 1 98.12 17 GLN B CA 1
ATOM 1414 C C . GLN B 1 17 ? 10.969 -18.781 -0.786 1 98.12 17 GLN B C 1
ATOM 1416 O O . GLN B 1 17 ? 9.773 -19.047 -0.992 1 98.12 17 GLN B O 1
ATOM 1421 N N . PRO B 1 18 ? 11.461 -18.875 0.385 1 97.62 18 PRO B N 1
ATOM 1422 C CA . PRO B 1 18 ? 10.617 -19.266 1.514 1 97.62 18 PRO B CA 1
ATOM 1423 C C . PRO B 1 18 ? 9.672 -18.141 1.956 1 97.62 18 PRO B C 1
ATOM 1425 O O . PRO B 1 18 ? 9.938 -16.969 1.69 1 97.62 18 PRO B O 1
ATOM 1428 N N . PRO B 1 19 ? 8.57 -18.531 2.602 1 97.69 19 PRO B N 1
ATOM 1429 C CA . PRO B 1 19 ? 7.719 -17.5 3.205 1 97.69 19 PRO B CA 1
ATOM 1430 C C . PRO B 1 19 ? 8.422 -16.75 4.332 1 97.69 19 PRO B C 1
ATOM 1432 O O . PRO B 1 19 ? 9.422 -17.219 4.875 1 97.69 19 PRO B O 1
ATOM 1435 N N . PRO B 1 20 ? 7.938 -15.586 4.695 1 96.19 20 PRO B N 1
ATOM 1436 C CA . PRO B 1 20 ? 8.555 -14.812 5.781 1 96.19 20 PRO B CA 1
ATOM 1437 C C . PRO B 1 20 ? 8.445 -15.508 7.133 1 96.19 20 PRO B C 1
ATOM 1439 O O . PRO B 1 20 ? 9.273 -15.289 8.023 1 96.19 20 PRO B O 1
ATOM 1442 N N . SER B 1 21 ? 7.418 -16.266 7.328 1 96.25 21 SER B N 1
ATOM 1443 C CA . SER B 1 21 ? 7.203 -17.094 8.516 1 96.25 21 SER B CA 1
ATOM 1444 C C . SER B 1 21 ? 6.422 -18.359 8.172 1 96.25 21 SER B C 1
ATOM 1446 O O . SER B 1 21 ? 5.703 -18.406 7.168 1 96.25 21 SER B O 1
ATOM 1448 N N . PRO B 1 22 ? 6.51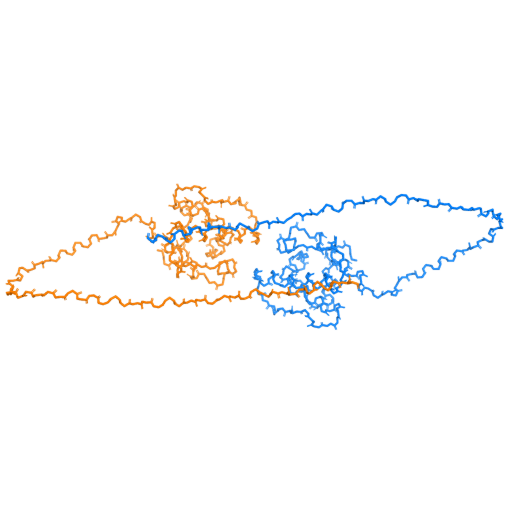2 -19.375 8.938 1 93.69 22 PRO B N 1
ATOM 1449 C CA . PRO B 1 22 ? 5.812 -20.641 8.641 1 93.69 22 PRO B CA 1
ATOM 1450 C C . PRO B 1 22 ? 4.293 -20.484 8.648 1 93.69 22 PRO B C 1
ATOM 1452 O O . PRO B 1 22 ? 3.594 -21.203 7.941 1 93.69 22 PRO B O 1
ATOM 1455 N N . ASP B 1 23 ? 3.795 -19.547 9.453 1 94.69 23 ASP B N 1
ATOM 1456 C CA . ASP B 1 23 ? 2.352 -19.375 9.586 1 94.69 23 ASP B CA 1
ATOM 1457 C C . ASP B 1 23 ? 1.853 -18.25 8.688 1 94.69 23 ASP B C 1
ATOM 1459 O O . ASP B 1 23 ? 0.692 -17.844 8.781 1 94.69 23 ASP B O 1
ATOM 1463 N N . ALA B 1 24 ? 2.727 -17.797 7.816 1 96.31 24 ALA B N 1
ATOM 1464 C CA . ALA B 1 24 ? 2.324 -16.719 6.93 1 96.31 24 ALA B CA 1
ATOM 1465 C C . ALA B 1 24 ? 1.185 -17.141 6.016 1 96.31 24 ALA B C 1
ATOM 1467 O O . ALA B 1 24 ? 1.185 -18.266 5.5 1 96.31 24 ALA B O 1
ATOM 1468 N N . SER B 1 25 ? 0.195 -16.219 5.891 1 97.69 25 SER B N 1
ATOM 1469 C CA . SER B 1 25 ? -0.857 -16.484 4.918 1 97.69 25 SER B CA 1
ATOM 1470 C C . SER B 1 25 ? -0.306 -16.5 3.494 1 97.69 25 SER B C 1
ATOM 1472 O O . SER B 1 25 ? 0.788 -15.992 3.244 1 97.69 25 SER B O 1
ATOM 1474 N N . LEU B 1 26 ? -1.02 -17.078 2.58 1 98.69 26 LEU B N 1
ATOM 1475 C CA . LEU B 1 26 ? -0.649 -17.078 1.169 1 98.69 26 LEU B CA 1
ATOM 1476 C C . LEU B 1 26 ? -0.5 -15.656 0.641 1 98.69 26 LEU B C 1
ATOM 1478 O O . LEU B 1 26 ? 0.466 -15.344 -0.06 1 98.69 26 LEU B O 1
ATOM 1482 N N . CYS B 1 27 ? -1.429 -14.797 1.015 1 98.56 27 CYS B N 1
ATOM 1483 C CA . CYS B 1 27 ? -1.379 -13.406 0.568 1 98.56 27 CYS B CA 1
ATOM 1484 C C . CYS B 1 27 ? -0.157 -12.695 1.136 1 98.56 27 CYS B C 1
ATOM 1486 O O . CYS B 1 27 ? 0.534 -11.969 0.417 1 98.56 27 CYS B O 1
ATOM 1488 N N . THR B 1 28 ? 0.124 -12.93 2.408 1 97.31 28 THR B N 1
ATOM 1489 C CA . THR B 1 28 ? 1.297 -12.32 3.025 1 97.31 28 THR B CA 1
ATOM 1490 C C . THR B 1 28 ? 2.572 -12.758 2.312 1 97.31 28 THR B C 1
ATOM 1492 O O . THR B 1 28 ? 3.469 -11.945 2.074 1 97.31 28 THR B O 1
ATOM 1495 N N . TYR B 1 29 ? 2.615 -14.023 1.94 1 98.44 29 TYR B N 1
ATOM 1496 C CA . TYR B 1 29 ? 3.77 -14.625 1.275 1 98.44 29 TYR B CA 1
ATOM 1497 C C . TYR B 1 29 ? 3.988 -14 -0.098 1 98.44 29 TYR B C 1
ATOM 1499 O O . TYR B 1 29 ? 5.125 -13.727 -0.49 1 98.44 29 TYR B O 1
ATOM 1507 N N . LEU B 1 30 ? 2.936 -13.609 -0.772 1 98.75 30 LEU B N 1
ATOM 1508 C CA . LEU B 1 30 ? 3.012 -13.219 -2.174 1 98.75 30 LEU B CA 1
ATOM 1509 C C . LEU B 1 30 ? 2.764 -11.719 -2.334 1 98.75 30 LEU B C 1
ATOM 1511 O O . LEU B 1 30 ? 2.787 -11.203 -3.449 1 98.75 30 LEU B O 1
ATOM 1515 N N . ARG B 1 31 ? 2.586 -11.039 -1.306 1 98.12 31 ARG B N 1
ATOM 1516 C CA . ARG B 1 31 ? 2.008 -9.703 -1.245 1 98.12 31 ARG B CA 1
ATOM 1517 C C . ARG B 1 31 ? 2.814 -8.711 -2.084 1 98.12 31 ARG B C 1
ATOM 1519 O O . ARG B 1 31 ? 2.246 -7.859 -2.768 1 98.12 31 ARG B O 1
ATOM 1526 N N . ASP B 1 32 ? 4.105 -8.797 -2.053 1 97.5 32 ASP B N 1
ATOM 1527 C CA . ASP B 1 32 ? 4.922 -7.801 -2.738 1 97.5 32 ASP B CA 1
ATOM 1528 C C . ASP B 1 32 ? 5.055 -8.125 -4.223 1 97.5 32 ASP B C 1
ATOM 1530 O O . ASP B 1 32 ? 5.688 -7.383 -4.973 1 97.5 32 ASP B O 1
ATOM 1534 N N . GLY B 1 33 ? 4.527 -9.266 -4.66 1 98.81 33 GLY B N 1
ATOM 1535 C CA . GLY B 1 33 ? 4.434 -9.617 -6.07 1 98.81 33 GLY B CA 1
ATOM 1536 C C . GLY B 1 33 ? 5.734 -10.156 -6.637 1 98.81 33 GLY B C 1
ATOM 1537 O O . GLY B 1 33 ? 5.746 -10.734 -7.727 1 98.81 33 GLY B O 1
ATOM 1538 N N . ARG B 1 34 ? 6.801 -9.938 -5.887 1 98.69 34 ARG B N 1
ATOM 1539 C CA . ARG B 1 34 ? 8.117 -10.359 -6.348 1 98.69 34 ARG B CA 1
ATOM 1540 C C . ARG B 1 34 ? 8.156 -11.867 -6.59 1 98.69 34 ARG B C 1
ATOM 1542 O O . ARG B 1 34 ? 8.586 -12.32 -7.652 1 98.69 34 ARG B O 1
ATOM 1549 N N . VAL B 1 35 ? 7.711 -12.648 -5.684 1 98.81 35 VAL B N 1
ATOM 1550 C CA . VAL B 1 35 ? 7.738 -14.102 -5.766 1 98.81 35 VAL B CA 1
ATOM 1551 C C . VAL B 1 35 ? 6.836 -14.57 -6.91 1 98.81 35 VAL B C 1
ATOM 1553 O O . VAL B 1 35 ? 7.141 -15.555 -7.582 1 98.81 35 VAL B O 1
ATOM 1556 N N . LEU B 1 36 ? 5.75 -13.883 -7.156 1 98.94 36 LEU B N 1
ATOM 1557 C CA . LEU B 1 36 ? 4.875 -14.195 -8.281 1 98.94 36 LEU B CA 1
ATOM 1558 C C . LEU B 1 36 ? 5.617 -14.047 -9.609 1 98.94 36 LEU B C 1
ATOM 1560 O O . LEU B 1 36 ? 5.469 -14.883 -10.5 1 98.94 36 LEU B O 1
ATOM 1564 N N . CYS B 1 37 ? 6.363 -12.984 -9.727 1 98.94 37 CYS B N 1
ATOM 1565 C CA . CYS B 1 37 ? 7.145 -12.789 -10.945 1 98.94 37 CYS B CA 1
ATOM 1566 C C . CYS B 1 37 ? 8.188 -13.883 -11.109 1 98.94 37 CYS B C 1
ATOM 1568 O O . CYS B 1 37 ? 8.43 -14.352 -12.219 1 98.94 37 CYS B O 1
ATOM 1570 N N . MET B 1 38 ? 8.758 -14.25 -10.016 1 98.88 38 MET B N 1
ATOM 1571 C CA . MET B 1 38 ? 9.695 -15.375 -10.055 1 98.88 38 MET B CA 1
ATOM 1572 C C . MET B 1 38 ? 8.984 -16.656 -10.5 1 98.88 38 MET B C 1
ATOM 1574 O O . MET B 1 38 ? 9.547 -17.438 -11.266 1 98.88 38 MET B O 1
ATOM 1578 N N . LEU B 1 39 ? 7.84 -16.859 -10.008 1 98.88 39 LEU B N 1
ATOM 1579 C CA . LEU B 1 39 ? 7.043 -18.031 -10.398 1 98.88 39 LEU B CA 1
ATOM 1580 C C . LEU B 1 39 ? 6.777 -18.031 -11.898 1 98.88 39 LEU B C 1
ATOM 1582 O O . LEU B 1 39 ? 6.922 -19.062 -12.555 1 98.88 39 LEU B O 1
ATOM 1586 N N . ALA B 1 40 ? 6.355 -16.891 -12.414 1 98.88 40 ALA B N 1
ATOM 1587 C CA . ALA B 1 40 ? 6.105 -16.75 -13.844 1 98.88 40 ALA B CA 1
ATOM 1588 C C . ALA B 1 40 ? 7.32 -17.172 -14.656 1 98.88 40 ALA B C 1
ATOM 1590 O O . ALA B 1 40 ? 7.191 -17.938 -15.625 1 98.88 40 ALA B O 1
ATOM 1591 N N . ASN B 1 41 ? 8.453 -16.703 -14.266 1 98.88 41 ASN B N 1
ATOM 1592 C CA . ASN B 1 41 ? 9.68 -17.031 -14.977 1 98.88 41 ASN B CA 1
ATOM 1593 C C . ASN B 1 41 ? 10.016 -18.516 -14.867 1 98.88 41 ASN B C 1
ATOM 1595 O O . ASN B 1 41 ? 10.477 -19.125 -15.836 1 98.88 41 ASN B O 1
ATOM 1599 N N . ALA B 1 42 ? 9.82 -19.047 -13.664 1 98.62 42 ALA B N 1
ATOM 1600 C CA . ALA B 1 42 ? 10.086 -20.469 -13.453 1 98.62 42 ALA B CA 1
ATOM 1601 C C . ALA B 1 42 ? 9.18 -21.328 -14.328 1 98.62 42 ALA B C 1
ATOM 1603 O O . ALA B 1 42 ? 9.641 -22.297 -14.93 1 98.62 42 ALA B O 1
ATOM 1604 N N . LEU B 1 43 ? 7.973 -20.984 -14.352 1 98.31 43 LEU B N 1
ATOM 1605 C CA . LEU B 1 43 ? 7.004 -21.766 -15.117 1 98.31 43 LEU B CA 1
ATOM 1606 C C . LEU B 1 43 ? 7.273 -21.641 -16.609 1 98.31 43 LEU B C 1
ATOM 1608 O O . LEU B 1 43 ? 7.117 -22.609 -17.359 1 98.31 43 LEU B O 1
ATOM 1612 N N . SER B 1 44 ? 7.645 -20.484 -17.062 1 97.44 44 SER B N 1
ATOM 1613 C CA . SER B 1 44 ? 7.883 -20.234 -18.469 1 97.44 44 SER B CA 1
ATOM 1614 C C . SER B 1 44 ? 9.297 -20.625 -18.875 1 97.44 44 SER B C 1
ATOM 1616 O O . SER B 1 44 ? 9.625 -20.656 -20.062 1 97.44 44 SER B O 1
ATOM 1618 N N . GLU B 1 45 ? 10.117 -20.891 -17.906 1 97 45 GLU B N 1
ATOM 1619 C CA . GLU B 1 45 ? 11.531 -21.172 -18.141 1 97 45 GLU B CA 1
ATOM 1620 C C . GLU B 1 45 ? 12.195 -20.047 -18.922 1 97 45 GLU B C 1
ATOM 1622 O O . GLU B 1 45 ? 12.906 -20.297 -19.891 1 97 45 GLU B O 1
ATOM 1627 N N . THR B 1 46 ? 11.82 -18.891 -18.594 1 97.12 46 THR B N 1
ATOM 1628 C CA . THR B 1 46 ? 12.359 -17.656 -19.156 1 97.12 46 THR B CA 1
ATOM 1629 C C . THR B 1 46 ? 12.625 -16.625 -18.062 1 97.12 46 THR B C 1
ATOM 1631 O O . THR B 1 46 ? 12.367 -16.875 -16.891 1 97.12 46 THR B O 1
ATOM 1634 N N . ASN B 1 47 ? 13.273 -15.594 -18.391 1 97.62 47 ASN B N 1
ATOM 1635 C CA . ASN B 1 47 ? 13.43 -14.445 -17.5 1 97.62 47 ASN B CA 1
ATOM 1636 C C . ASN B 1 47 ? 12.773 -13.195 -18.078 1 97.62 47 ASN B C 1
ATOM 1638 O O . ASN B 1 47 ? 13.336 -12.102 -18 1 97.62 47 ASN B O 1
ATOM 1642 N N . GLU B 1 48 ? 11.594 -13.453 -18.656 1 97.38 48 GLU B N 1
ATOM 1643 C CA . GLU B 1 48 ? 10.922 -12.375 -19.359 1 97.38 48 GLU B CA 1
ATOM 1644 C C . GLU B 1 48 ? 10.227 -11.422 -18.391 1 97.38 48 GLU B C 1
ATOM 1646 O O . GLU B 1 48 ? 10.016 -10.25 -18.703 1 97.38 48 GLU B O 1
ATOM 1651 N N . VAL B 1 49 ? 9.82 -11.891 -17.297 1 98.69 49 VAL B N 1
ATOM 1652 C CA . VAL B 1 49 ? 9.156 -11.047 -16.312 1 98.69 49 VAL B CA 1
ATOM 1653 C C . VAL B 1 49 ? 10.188 -10.445 -15.359 1 98.69 49 VAL B C 1
ATOM 1655 O O . VAL B 1 49 ? 10.961 -11.18 -14.734 1 98.69 49 VAL B O 1
ATOM 1658 N N . ARG B 1 50 ? 10.18 -9.133 -15.266 1 98.62 50 ARG B N 1
ATOM 1659 C CA . ARG B 1 50 ? 11.117 -8.438 -14.391 1 98.62 50 ARG B CA 1
ATOM 1660 C C . ARG B 1 50 ? 10.875 -8.789 -12.93 1 98.62 50 ARG B C 1
ATOM 1662 O O . ARG B 1 50 ? 9.734 -8.773 -12.461 1 98.62 50 ARG B O 1
ATOM 1669 N N . VAL B 1 51 ? 11.977 -9.109 -12.219 1 98.75 51 VAL B N 1
ATOM 1670 C CA . VAL B 1 51 ? 11.891 -9.414 -10.797 1 98.75 51 VAL B CA 1
ATOM 1671 C C . VAL B 1 51 ? 12.672 -8.375 -9.992 1 98.75 51 VAL B C 1
ATOM 1673 O O . VAL B 1 51 ? 13.875 -8.188 -10.211 1 98.75 51 VAL B O 1
ATOM 1676 N N . ARG B 1 52 ? 12.023 -7.719 -9.086 1 97.12 52 ARG B N 1
ATOM 1677 C CA . ARG B 1 52 ? 12.695 -6.754 -8.227 1 97.12 52 ARG B CA 1
ATOM 1678 C C . ARG B 1 52 ? 13.531 -7.453 -7.164 1 97.12 52 ARG B C 1
ATOM 1680 O O . ARG B 1 52 ? 13.18 -8.547 -6.703 1 97.12 52 ARG B O 1
ATOM 1687 N N . PRO B 1 53 ? 14.586 -6.742 -6.781 1 96.19 53 PRO B N 1
ATOM 1688 C CA . PRO B 1 53 ? 15.344 -7.305 -5.66 1 96.19 53 PRO B CA 1
ATOM 1689 C C . PRO B 1 53 ? 14.531 -7.34 -4.363 1 96.19 53 PRO B C 1
ATOM 1691 O O . PRO B 1 53 ? 13.586 -6.566 -4.203 1 96.19 53 PRO B O 1
ATOM 1694 N N . ARG B 1 54 ? 14.906 -8.281 -3.549 1 94.19 54 ARG B N 1
ATOM 1695 C CA . ARG B 1 54 ? 14.234 -8.375 -2.26 1 94.19 54 ARG B CA 1
ATOM 1696 C C . ARG B 1 54 ? 14.438 -7.102 -1.444 1 94.19 54 ARG B C 1
ATOM 1698 O O . ARG B 1 54 ? 15.547 -6.578 -1.37 1 94.19 54 ARG B O 1
ATOM 1705 N N . ASP B 1 55 ? 13.414 -6.539 -0.92 1 92.12 55 ASP B N 1
ATOM 1706 C CA . ASP B 1 55 ? 13.422 -5.324 -0.11 1 92.12 55 ASP B CA 1
ATOM 1707 C C . ASP B 1 55 ? 12.234 -5.301 0.849 1 92.12 55 ASP B C 1
ATOM 1709 O O . ASP B 1 55 ? 11.43 -6.238 0.874 1 92.12 55 ASP B O 1
ATOM 1713 N N . ARG B 1 56 ? 12.195 -4.281 1.711 1 91.56 56 ARG B N 1
ATOM 1714 C CA . ARG B 1 56 ? 10.984 -4.066 2.504 1 91.56 56 ARG B CA 1
ATOM 1715 C C . ARG B 1 56 ? 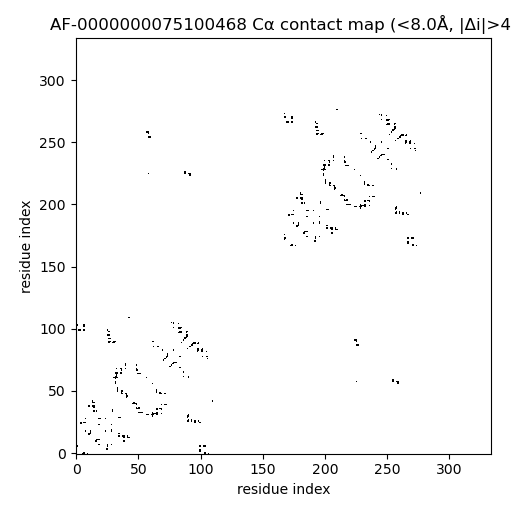9.781 -3.816 1.606 1 91.56 56 ARG B C 1
ATOM 1717 O O . ARG B 1 56 ? 9.93 -3.443 0.441 1 91.56 56 ARG B O 1
ATOM 1724 N N . PHE B 1 57 ? 8.641 -4.051 2.174 1 94.5 57 PHE B N 1
ATOM 1725 C CA . PHE B 1 57 ? 7.414 -3.865 1.411 1 94.5 57 PHE B CA 1
ATOM 1726 C C . PHE B 1 57 ? 7.215 -2.398 1.052 1 94.5 57 PHE B C 1
ATOM 1728 O O . PHE B 1 57 ? 7.301 -1.523 1.917 1 94.5 57 PHE B O 1
ATOM 1735 N N . ARG B 1 58 ? 7.012 -2.158 -0.236 1 95.12 58 ARG B N 1
ATOM 1736 C CA . ARG B 1 58 ? 6.633 -0.858 -0.783 1 95.12 58 ARG B CA 1
ATOM 1737 C C . ARG B 1 58 ? 5.414 -0.98 -1.689 1 95.12 58 ARG B C 1
ATOM 1739 O O . ARG B 1 58 ? 5.363 -1.855 -2.557 1 95.12 58 ARG B O 1
ATOM 1746 N N . THR B 1 59 ? 4.438 -0.089 -1.488 1 96.06 59 THR B N 1
ATOM 1747 C CA . THR B 1 59 ? 3.166 -0.168 -2.199 1 96.06 59 THR B CA 1
ATOM 1748 C C . THR B 1 59 ? 3.383 -0.069 -3.707 1 96.06 59 THR B C 1
ATOM 1750 O O . THR B 1 59 ? 2.859 -0.884 -4.469 1 96.06 59 THR B O 1
ATOM 1753 N N . TYR B 1 60 ? 4.145 0.914 -4.105 1 93.12 60 TYR B N 1
ATOM 1754 C CA . TYR B 1 60 ? 4.387 1.121 -5.531 1 93.12 60 TYR B CA 1
ATOM 1755 C C . TYR B 1 60 ? 5.062 -0.097 -6.152 1 93.12 60 TYR B C 1
ATOM 1757 O O . TYR B 1 60 ? 4.719 -0.504 -7.262 1 93.12 60 TYR B O 1
ATOM 1765 N N . HIS B 1 61 ? 6.02 -0.654 -5.461 1 96.75 61 HIS B N 1
ATOM 1766 C CA . HIS B 1 61 ? 6.719 -1.838 -5.949 1 96.75 61 HIS B CA 1
ATOM 1767 C C . HIS B 1 61 ? 5.777 -3.033 -6.043 1 96.75 61 HIS B C 1
ATOM 1769 O O . HIS B 1 61 ? 5.844 -3.807 -7.004 1 96.75 61 HIS B O 1
ATOM 1775 N N . ALA B 1 62 ? 4.945 -3.191 -5.039 1 98 62 ALA B N 1
ATOM 1776 C CA . ALA B 1 62 ? 3.994 -4.301 -5.02 1 98 62 ALA B CA 1
ATOM 1777 C C . ALA B 1 62 ? 2.996 -4.188 -6.168 1 98 62 ALA B C 1
ATOM 1779 O O . ALA B 1 62 ? 2.754 -5.16 -6.887 1 98 62 ALA B O 1
ATOM 1780 N N . LEU B 1 63 ? 2.443 -3.006 -6.32 1 96.94 63 LEU B N 1
ATOM 1781 C CA . LEU B 1 63 ? 1.488 -2.76 -7.395 1 96.94 63 LEU B CA 1
ATOM 1782 C C . LEU B 1 63 ? 2.107 -3.072 -8.75 1 96.94 63 LEU B C 1
ATOM 1784 O O . LEU B 1 63 ? 1.472 -3.709 -9.594 1 96.94 63 LEU B O 1
ATOM 1788 N N . GLU B 1 64 ? 3.312 -2.662 -8.938 1 97.56 64 GLU B N 1
ATOM 1789 C CA . GLU B 1 64 ? 4.012 -2.895 -10.195 1 97.56 64 GLU B CA 1
ATOM 1790 C C . GLU B 1 64 ? 4.258 -4.383 -10.422 1 97.56 64 GLU B C 1
ATOM 1792 O O . GLU B 1 64 ? 3.92 -4.918 -11.484 1 97.56 64 GLU B O 1
ATOM 1797 N N . SER B 1 65 ? 4.844 -5.059 -9.453 1 98.69 65 SER B N 1
ATOM 1798 C CA . SER B 1 65 ? 5.184 -6.473 -9.586 1 98.69 65 SER B CA 1
ATOM 1799 C C . SER B 1 65 ? 3.936 -7.324 -9.789 1 98.69 65 SER B C 1
ATOM 1801 O O . SER B 1 65 ? 3.918 -8.227 -10.625 1 98.69 65 SER B O 1
ATOM 1803 N N . VAL B 1 66 ? 2.92 -7.09 -9.047 1 98.94 66 VAL B N 1
ATOM 1804 C CA . VAL B 1 66 ? 1.672 -7.836 -9.172 1 98.94 66 VAL B CA 1
ATOM 1805 C C . VAL B 1 66 ? 1.077 -7.613 -10.562 1 98.94 66 VAL B C 1
ATOM 1807 O O . VAL B 1 66 ? 0.575 -8.547 -11.188 1 98.94 66 VAL B O 1
ATOM 1810 N N . SER B 1 67 ? 1.162 -6.406 -11.07 1 98.81 67 SER B N 1
ATOM 1811 C CA . SER B 1 67 ? 0.662 -6.105 -12.406 1 98.81 67 SER B CA 1
ATOM 1812 C C . SER B 1 67 ? 1.442 -6.867 -13.477 1 98.81 67 SER B C 1
ATOM 1814 O O . SER B 1 67 ? 0.862 -7.355 -14.445 1 98.81 67 SER B O 1
ATOM 1816 N N . LEU B 1 68 ? 2.688 -6.934 -13.32 1 98.88 68 LEU B N 1
ATOM 1817 C CA . LEU B 1 68 ? 3.523 -7.684 -14.258 1 98.88 68 LEU B CA 1
ATOM 1818 C C . LEU B 1 68 ? 3.125 -9.156 -14.281 1 98.88 68 LEU B C 1
ATOM 1820 O O . LEU B 1 68 ? 2.992 -9.75 -15.359 1 98.88 68 LEU B O 1
ATOM 1824 N N . PHE B 1 69 ? 2.92 -9.727 -13.07 1 98.94 69 PHE B N 1
ATOM 1825 C CA . PHE B 1 69 ? 2.49 -11.117 -12.984 1 98.94 69 PHE B CA 1
ATOM 1826 C C . PHE B 1 69 ? 1.132 -11.305 -13.648 1 98.94 69 PHE B C 1
ATOM 1828 O O . PHE B 1 69 ? 0.935 -12.25 -14.414 1 98.94 69 PHE B O 1
ATOM 1835 N N . LEU B 1 70 ? 0.235 -10.43 -13.352 1 98.94 70 LEU B N 1
ATOM 1836 C CA . LEU B 1 70 ? -1.12 -10.562 -13.875 1 98.94 70 LEU B CA 1
ATOM 1837 C C . LEU B 1 70 ? -1.133 -10.43 -15.398 1 98.94 70 LEU B C 1
ATOM 1839 O O . LEU B 1 70 ? -1.884 -11.125 -16.078 1 98.94 70 LEU B O 1
ATOM 1843 N N . ARG B 1 71 ? -0.387 -9.516 -15.93 1 98.88 71 ARG B N 1
ATOM 1844 C CA . ARG B 1 71 ? -0.26 -9.383 -17.375 1 98.88 71 ARG B CA 1
ATOM 1845 C C . ARG B 1 71 ? 0.295 -10.656 -18 1 98.88 71 ARG B C 1
ATOM 1847 O O . ARG B 1 71 ? -0.225 -11.141 -19.016 1 98.88 71 ARG B O 1
ATOM 1854 N N . TRP B 1 72 ? 1.318 -11.148 -17.422 1 98.88 72 TRP B N 1
ATOM 1855 C CA . TRP B 1 72 ? 1.888 -12.406 -17.906 1 98.88 72 TRP B CA 1
ATOM 1856 C C . TRP B 1 72 ? 0.852 -13.523 -17.859 1 98.88 72 TRP B C 1
ATOM 1858 O O . TRP B 1 72 ? 0.713 -14.289 -18.812 1 98.88 72 TRP B O 1
ATOM 1868 N N . ALA B 1 73 ? 0.184 -13.656 -16.703 1 98.88 73 ALA B N 1
ATOM 1869 C CA . ALA B 1 73 ? -0.806 -14.711 -16.531 1 98.88 73 ALA B CA 1
ATOM 1870 C C . ALA B 1 73 ? -1.882 -14.648 -17.609 1 98.88 73 ALA B C 1
ATOM 1872 O O . ALA B 1 73 ? -2.297 -15.68 -18.141 1 98.88 73 ALA B O 1
ATOM 1873 N N . ARG B 1 74 ? -2.227 -13.461 -17.891 1 98.5 74 ARG B N 1
ATOM 1874 C CA . ARG B 1 74 ? -3.273 -13.258 -18.891 1 98.5 74 ARG B CA 1
ATOM 1875 C C . ARG B 1 74 ? -2.744 -13.5 -20.297 1 98.5 74 ARG B C 1
ATOM 1877 O O . ARG B 1 74 ? -3.303 -14.305 -21.047 1 98.5 74 ARG B O 1
ATOM 1884 N N . ASP B 1 75 ? -1.656 -12.906 -20.625 1 98.25 75 ASP B N 1
ATOM 1885 C CA . ASP B 1 75 ? -1.216 -12.805 -22.016 1 98.25 75 ASP B CA 1
ATOM 1886 C C . ASP B 1 75 ? -0.37 -14.016 -22.406 1 98.25 75 ASP B C 1
ATOM 1888 O O . ASP B 1 75 ? -0.375 -14.43 -23.578 1 98.25 75 ASP B O 1
ATOM 1892 N N . ARG B 1 76 ? 0.392 -14.531 -21.562 1 98.12 76 ARG B N 1
ATOM 1893 C CA . ARG B 1 76 ? 1.333 -15.602 -21.859 1 98.12 76 ARG B CA 1
ATOM 1894 C C . ARG B 1 76 ? 0.81 -16.953 -21.375 1 98.12 76 ARG B C 1
ATOM 1896 O O . ARG B 1 76 ? 0.695 -17.891 -22.156 1 98.12 76 ARG B O 1
ATOM 1903 N N . ALA B 1 77 ? 0.449 -16.984 -20.125 1 98.25 77 ALA B N 1
ATOM 1904 C CA . ALA B 1 77 ? -0.048 -18.25 -19.562 1 98.25 77 ALA B CA 1
ATOM 1905 C C . ALA B 1 77 ? -1.492 -18.5 -19.984 1 98.25 77 ALA B C 1
ATOM 1907 O O . ALA B 1 77 ? -1.999 -19.609 -19.844 1 98.25 77 ALA B O 1
ATOM 1908 N N . LEU B 1 78 ? -2.164 -17.453 -20.453 1 98.25 78 LEU B N 1
ATOM 1909 C CA . LEU B 1 78 ? -3.523 -17.547 -20.984 1 98.25 78 LEU B CA 1
ATOM 1910 C C . LEU B 1 78 ? -4.473 -18.109 -19.938 1 98.25 78 LEU B C 1
ATOM 1912 O O . LEU B 1 78 ? -5.289 -18.984 -20.234 1 98.25 78 LEU B O 1
ATOM 1916 N N . ILE B 1 79 ? -4.316 -17.625 -18.781 1 98.69 79 ILE B N 1
ATOM 1917 C CA . ILE B 1 79 ? -5.242 -17.984 -17.703 1 98.69 79 ILE B CA 1
ATOM 1918 C C . ILE B 1 79 ? -6.59 -17.312 -17.938 1 98.69 79 ILE B C 1
ATOM 1920 O O . ILE B 1 79 ? -6.645 -16.125 -18.297 1 98.69 79 ILE B O 1
ATOM 1924 N N . ASP B 1 80 ? -7.629 -18.141 -17.703 1 98.19 80 ASP B N 1
ATOM 1925 C CA . ASP B 1 80 ? -8.992 -17.641 -17.875 1 98.19 80 ASP B CA 1
ATOM 1926 C C . ASP B 1 80 ? -9.266 -16.484 -16.922 1 98.19 80 ASP B C 1
ATOM 1928 O O . ASP B 1 80 ? -8.867 -16.516 -15.75 1 98.19 80 ASP B O 1
ATOM 1932 N N . ASP B 1 81 ? -10.008 -15.508 -17.406 1 98.06 81 ASP B N 1
ATOM 1933 C CA . ASP B 1 81 ? -10.32 -14.328 -16.609 1 98.06 81 ASP B CA 1
ATOM 1934 C C . ASP B 1 81 ? -11.016 -14.703 -15.305 1 98.06 81 ASP B C 1
ATOM 1936 O O . ASP B 1 81 ? -10.852 -14.031 -14.289 1 98.06 81 ASP B O 1
ATOM 1940 N N . ASN B 1 82 ? -11.734 -15.766 -15.336 1 98 82 ASN B N 1
ATOM 1941 C CA . ASN B 1 82 ? -12.5 -16.172 -14.164 1 98 82 ASN B CA 1
ATOM 1942 C C . ASN B 1 82 ? -11.586 -16.688 -13.055 1 98 82 ASN B C 1
ATOM 1944 O O . ASN B 1 82 ? -12.016 -16.812 -11.906 1 98 82 ASN B O 1
ATOM 1948 N N . ALA B 1 83 ? -10.367 -17 -13.391 1 98.5 83 ALA B N 1
ATOM 1949 C CA . ALA B 1 83 ? -9.43 -17.531 -12.398 1 98.5 83 ALA B CA 1
ATOM 1950 C C . ALA B 1 83 ? -8.438 -16.453 -11.961 1 98.5 83 ALA B C 1
ATOM 1952 O O . ALA B 1 83 ? -7.555 -16.703 -11.141 1 98.5 83 ALA B O 1
ATOM 1953 N N . MET B 1 84 ? -8.625 -15.242 -12.477 1 98.81 84 MET B N 1
ATOM 1954 C CA . MET B 1 84 ? -7.707 -14.148 -12.172 1 98.81 84 MET B CA 1
ATOM 1955 C C . MET B 1 84 ? -8.102 -13.453 -10.867 1 98.81 84 MET B C 1
ATOM 1957 O O . MET B 1 84 ? -9.281 -13.414 -10.516 1 98.81 84 MET B O 1
ATOM 1961 N N . PHE B 1 85 ? -7.137 -12.961 -10.148 1 98.88 85 PHE B N 1
ATOM 1962 C CA . PHE B 1 85 ? -7.398 -12.125 -8.984 1 98.88 85 PHE B CA 1
ATOM 1963 C C . PHE B 1 85 ? -7.043 -10.672 -9.266 1 98.88 85 PHE B C 1
ATOM 1965 O O . PHE B 1 85 ? -6.402 -10.367 -10.273 1 98.88 85 PHE B O 1
ATOM 1972 N N . THR B 1 86 ? -7.43 -9.672 -8.469 1 98.31 86 THR B N 1
ATOM 1973 C CA . THR B 1 86 ? -7.066 -8.258 -8.547 1 98.31 86 THR B CA 1
ATOM 1974 C C . THR B 1 86 ? -5.953 -7.938 -7.555 1 98.31 86 THR B C 1
ATOM 1976 O O . THR B 1 86 ? -5.734 -8.68 -6.594 1 98.31 86 THR B O 1
ATOM 1979 N N . SER B 1 87 ? -5.238 -6.852 -7.785 1 98.19 87 SER B N 1
ATOM 1980 C CA . SER B 1 87 ? -4.18 -6.438 -6.875 1 98.19 87 SER B CA 1
ATOM 1981 C C . SER B 1 87 ? -4.711 -6.238 -5.461 1 98.19 87 SER B C 1
ATOM 1983 O O . SER B 1 87 ? -4.035 -6.578 -4.484 1 98.19 87 SER B O 1
ATOM 1985 N N . ALA B 1 88 ? -5.98 -5.754 -5.355 1 97.69 88 ALA B N 1
ATOM 1986 C CA . ALA B 1 88 ? -6.59 -5.562 -4.043 1 97.69 88 ALA B CA 1
ATOM 1987 C C . ALA B 1 88 ? -6.82 -6.902 -3.346 1 97.69 88 ALA B C 1
ATOM 1989 O O . ALA B 1 88 ? -6.629 -7.02 -2.135 1 97.69 88 ALA B O 1
ATOM 1990 N N . GLN B 1 89 ? -7.277 -7.898 -4.043 1 98.56 89 GLN B N 1
ATOM 1991 C CA . GLN B 1 89 ? -7.527 -9.227 -3.492 1 98.56 89 GLN B CA 1
ATOM 1992 C C . GLN B 1 89 ? -6.254 -9.836 -2.918 1 98.56 89 GLN B C 1
ATOM 1994 O O . GLN B 1 89 ? -6.301 -10.578 -1.936 1 98.56 89 GLN B O 1
ATOM 1999 N N . LEU B 1 90 ? -5.105 -9.477 -3.443 1 98.75 90 LEU B N 1
ATOM 2000 C CA . LEU B 1 90 ? -3.832 -9.984 -2.951 1 98.75 90 LEU B CA 1
ATOM 2001 C C . LEU B 1 90 ? -3.213 -9.023 -1.94 1 98.75 90 LEU B C 1
ATOM 2003 O O . LEU B 1 90 ? -3.02 -9.383 -0.777 1 98.75 90 LEU B O 1
ATOM 2007 N N . ILE B 1 91 ? -2.922 -7.793 -2.357 1 98.25 91 ILE B N 1
ATOM 2008 C CA . ILE B 1 91 ? -2.129 -6.844 -1.582 1 98.25 91 ILE B CA 1
ATOM 2009 C C . ILE B 1 91 ? -2.861 -6.492 -0.289 1 98.25 91 ILE B C 1
ATOM 2011 O O . ILE B 1 91 ? -2.252 -6.445 0.783 1 98.25 91 ILE B O 1
ATOM 2015 N N . ASP B 1 92 ? -4.137 -6.312 -0.404 1 97.19 92 ASP B N 1
ATOM 2016 C CA . ASP B 1 92 ? -4.93 -5.965 0.771 1 97.19 92 ASP B CA 1
ATOM 2017 C C . ASP B 1 92 ? -5.609 -7.195 1.361 1 97.19 92 ASP B C 1
ATOM 2019 O O . ASP B 1 92 ? -6.453 -7.082 2.252 1 97.19 92 ASP B O 1
ATOM 2023 N N . GLU B 1 93 ? -5.301 -8.367 0.849 1 97.06 93 G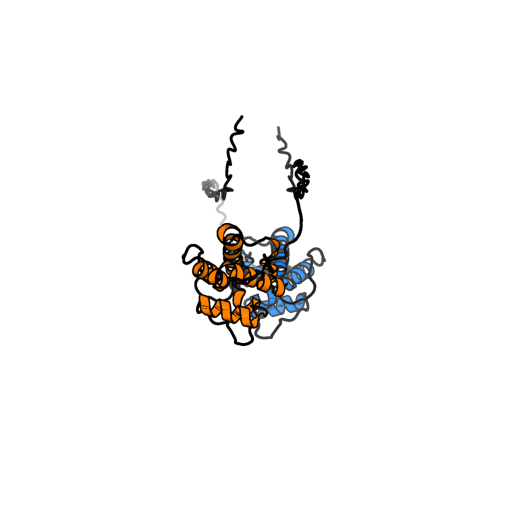LU B N 1
ATOM 2024 C CA . GLU B 1 93 ? -5.777 -9.656 1.339 1 97.06 93 GLU B CA 1
ATOM 2025 C C . GLU B 1 93 ? -7.305 -9.703 1.371 1 97.06 93 GLU B C 1
ATOM 2027 O O . GLU B 1 93 ? -7.895 -10.172 2.348 1 97.06 93 GLU B O 1
ATOM 2032 N N . GLN B 1 94 ? -7.926 -9.094 0.355 1 97.38 94 GLN B N 1
ATOM 2033 C CA . GLN B 1 94 ? -9.383 -9.008 0.3 1 97.38 94 GLN B CA 1
ATOM 2034 C C . GLN B 1 94 ? -10 -10.359 -0.035 1 97.38 94 GLN B C 1
ATOM 2036 O O . GLN B 1 94 ? -11.133 -10.641 0.356 1 97.38 94 GLN B O 1
ATOM 2041 N N . ASP B 1 95 ? -9.273 -11.188 -0.762 1 98.25 95 ASP B N 1
ATOM 2042 C CA . ASP B 1 95 ? -9.82 -12.461 -1.216 1 98.25 95 ASP B CA 1
ATOM 2043 C C . ASP B 1 95 ? -8.703 -13.461 -1.513 1 98.25 95 ASP B C 1
ATOM 2045 O O . ASP B 1 95 ? -8.336 -13.664 -2.672 1 98.25 95 ASP B O 1
ATOM 2049 N N . GLU B 1 96 ? -8.281 -14.172 -0.536 1 98.25 96 GLU B N 1
ATOM 2050 C CA . GLU B 1 96 ? -7.219 -15.164 -0.664 1 98.25 96 GLU B CA 1
ATOM 2051 C C . GLU B 1 96 ? -7.66 -16.328 -1.537 1 98.25 96 GLU B C 1
ATOM 2053 O O . GLU B 1 96 ? -6.844 -16.938 -2.238 1 98.25 96 GLU B O 1
ATOM 2058 N N . VAL B 1 97 ? -8.953 -16.688 -1.491 1 98.25 97 VAL B N 1
ATOM 2059 C CA . VAL B 1 97 ? -9.5 -17.797 -2.262 1 98.25 97 VAL B CA 1
ATOM 2060 C C . VAL B 1 97 ? -9.289 -17.547 -3.754 1 98.25 97 VAL B C 1
ATOM 2062 O O . VAL B 1 97 ? -8.93 -18.469 -4.496 1 98.25 97 VAL B O 1
ATOM 2065 N N . ALA B 1 98 ? -9.461 -16.281 -4.172 1 98.75 98 ALA B N 1
ATOM 2066 C CA . ALA B 1 98 ? -9.242 -15.945 -5.574 1 98.75 98 ALA B CA 1
ATOM 2067 C C . ALA B 1 98 ? -7.777 -16.125 -5.957 1 98.75 98 ALA B C 1
ATOM 2069 O O . ALA B 1 98 ? -7.473 -16.609 -7.055 1 98.75 98 ALA B O 1
ATOM 2070 N N . VAL B 1 99 ? -6.855 -15.781 -5.082 1 98.88 99 VAL B N 1
ATOM 2071 C CA . VAL B 1 99 ? -5.426 -15.945 -5.328 1 98.88 99 VAL B CA 1
ATOM 2072 C C . VAL B 1 99 ? -5.086 -17.422 -5.449 1 98.88 99 VAL B C 1
ATOM 2074 O O . VAL B 1 99 ? -4.359 -17.828 -6.359 1 98.88 99 VAL B O 1
ATOM 2077 N N . LEU B 1 100 ? -5.664 -18.203 -4.594 1 98.88 100 LEU B N 1
ATOM 2078 C CA . LEU B 1 100 ? -5.457 -19.641 -4.645 1 98.88 100 LEU B CA 1
ATOM 2079 C C . LEU B 1 100 ? -5.977 -20.219 -5.957 1 98.88 100 LEU B C 1
ATOM 2081 O O . LEU B 1 100 ? -5.32 -21.062 -6.57 1 98.88 100 LEU B O 1
ATOM 2085 N N . ALA B 1 101 ? -7.129 -19.812 -6.363 1 98.62 101 ALA B N 1
ATOM 2086 C CA . ALA B 1 101 ? -7.723 -20.297 -7.605 1 98.62 101 ALA B CA 1
ATOM 2087 C C . ALA B 1 101 ? -6.801 -20.031 -8.797 1 98.62 101 ALA B C 1
ATOM 2089 O O . ALA B 1 101 ? -6.66 -20.891 -9.68 1 98.62 101 ALA B O 1
ATOM 2090 N N . CYS B 1 102 ? -6.203 -18.891 -8.781 1 98.88 102 CYS B N 1
ATOM 2091 C CA . CYS B 1 102 ? -5.285 -18.547 -9.867 1 98.88 102 CYS B CA 1
ATOM 2092 C C . CYS B 1 102 ? -4.078 -19.469 -9.867 1 98.88 102 CYS B C 1
ATOM 2094 O O . CYS B 1 102 ? -3.666 -19.969 -10.922 1 98.88 102 CYS B O 1
ATOM 2096 N N . LEU B 1 103 ? -3.539 -19.719 -8.711 1 98.75 103 LEU B N 1
ATOM 2097 C CA . LEU B 1 103 ? -2.377 -20.594 -8.602 1 98.75 103 LEU B CA 1
ATOM 2098 C C . LEU B 1 103 ? -2.738 -22.016 -8.992 1 98.75 103 LEU B C 1
ATOM 2100 O O . LEU B 1 103 ? -1.938 -22.719 -9.609 1 98.75 103 LEU B O 1
ATOM 2104 N N . GLN B 1 104 ? -3.885 -22.422 -8.617 1 98.25 104 GLN B N 1
ATOM 2105 C CA . GLN B 1 104 ? -4.355 -23.734 -9.016 1 98.25 104 GLN B CA 1
ATOM 2106 C C . GLN B 1 104 ? -4.465 -23.844 -10.531 1 98.25 104 GLN B C 1
ATOM 2108 O O . GLN B 1 104 ? -4.094 -24.875 -11.117 1 98.25 104 GLN B O 1
ATOM 2113 N N . ALA B 1 105 ? -5.012 -22.828 -11.117 1 98.25 105 ALA B N 1
ATOM 2114 C CA . ALA B 1 105 ? -5.125 -22.797 -12.578 1 98.25 105 ALA B CA 1
ATOM 2115 C C . ALA B 1 105 ? -3.75 -22.891 -13.234 1 98.25 105 ALA B C 1
ATOM 2117 O O . ALA B 1 105 ? -3.576 -23.609 -14.227 1 98.25 105 ALA B O 1
ATOM 2118 N N . LEU B 1 106 ? -2.816 -22.25 -12.727 1 98.56 106 LEU B N 1
ATOM 2119 C CA . LEU B 1 106 ? -1.454 -22.297 -13.242 1 98.56 106 LEU B CA 1
ATOM 2120 C C . LEU B 1 106 ? -0.87 -23.703 -13.109 1 98.56 106 LEU B C 1
ATOM 2122 O O . LEU B 1 106 ? -0.254 -24.219 -14.047 1 98.56 106 LEU B O 1
ATOM 2126 N N . GLU B 1 107 ? -1.03 -24.203 -11.914 1 97.69 107 GLU B N 1
ATOM 2127 C CA . GLU B 1 107 ? -0.495 -25.531 -11.688 1 97.69 107 GLU B CA 1
ATOM 2128 C C . GLU B 1 107 ? -1.054 -26.531 -12.703 1 97.69 107 GLU B C 1
ATOM 2130 O O . GLU B 1 107 ? -0.312 -27.344 -13.258 1 97.69 107 GLU B O 1
ATOM 2135 N N . THR B 1 108 ? -2.355 -26.484 -12.867 1 95.69 108 THR B N 1
ATOM 2136 C CA . THR B 1 108 ? -3.027 -27.391 -13.805 1 95.69 108 THR B CA 1
ATOM 2137 C C . THR B 1 108 ? -2.5 -27.172 -15.219 1 95.69 108 THR B C 1
ATOM 2139 O O . THR B 1 108 ? -2.277 -28.141 -15.953 1 95.69 108 THR B O 1
ATOM 2142 N N . LYS B 1 109 ? -2.299 -25.984 -15.539 1 95.88 109 LYS B N 1
ATOM 2143 C CA . LYS B 1 109 ? -1.879 -25.641 -16.891 1 95.88 109 LYS B CA 1
ATOM 2144 C C . LYS B 1 109 ? -0.447 -26.094 -17.156 1 95.88 109 LYS B C 1
ATOM 2146 O O . LYS B 1 109 ? -0.118 -26.5 -18.281 1 95.88 109 LYS B O 1
ATOM 2151 N N . PHE B 1 110 ? 0.386 -25.969 -16.266 1 95.12 110 PHE B N 1
ATOM 2152 C CA . PHE B 1 110 ? 1.809 -26.203 -16.484 1 95.12 110 PHE B CA 1
ATOM 2153 C C . PHE B 1 110 ? 2.219 -27.578 -16 1 95.12 110 PHE B C 1
ATOM 2155 O O . PHE B 1 110 ? 3.396 -27.938 -16.047 1 95.12 110 PHE B O 1
ATOM 2162 N N . LYS B 1 111 ? 1.338 -28.391 -15.523 1 86.62 111 LYS B N 1
ATOM 2163 C CA . LYS B 1 111 ? 1.617 -29.797 -15.195 1 86.62 111 LYS B CA 1
ATOM 2164 C C . LYS B 1 111 ? 1.892 -30.609 -16.453 1 86.62 111 LYS B C 1
ATOM 2166 O O . LYS B 1 111 ? 1.216 -30.438 -17.469 1 86.62 111 LYS B O 1
ATOM 2171 N N . PRO B 1 112 ? 3.08 -31.359 -16.484 1 72.62 112 PRO B N 1
ATOM 2172 C CA . PRO B 1 112 ? 3.305 -32.25 -17.641 1 72.62 112 PRO B CA 1
ATOM 2173 C C . PRO B 1 112 ? 2.109 -33.125 -17.938 1 72.62 112 PRO B C 1
ATOM 2175 O O . PRO B 1 112 ? 1.408 -33.562 -17.016 1 72.62 112 PRO B O 1
ATOM 2178 N N . LYS B 1 113 ? 1.45 -32.969 -19.109 1 59.97 113 LYS B N 1
ATOM 2179 C CA . LYS B 1 113 ? 0.314 -33.781 -19.578 1 59.97 113 LYS B CA 1
ATOM 2180 C C . LYS B 1 113 ? 0.532 -35.25 -19.344 1 59.97 113 LYS B C 1
ATOM 2182 O O . LYS B 1 113 ? -0.332 -36.062 -19.656 1 59.97 113 LYS B O 1
ATOM 2187 N N . SER B 1 114 ? 1.584 -35.719 -18.812 1 52.28 114 SER B N 1
ATOM 2188 C CA . SER B 1 114 ? 1.686 -37.188 -18.828 1 52.28 114 SER B CA 1
ATOM 2189 C C . SER B 1 114 ? 0.566 -37.812 -18.016 1 52.28 114 SER B C 1
ATOM 2191 O O . SER B 1 114 ? 0.086 -38.906 -18.359 1 52.28 114 SER B O 1
ATOM 2193 N N . ASN B 1 115 ? 0.295 -37.312 -16.859 1 47.88 115 ASN B N 1
ATOM 2194 C CA . ASN B 1 115 ? -0.521 -38.156 -15.992 1 47.88 115 ASN B CA 1
ATOM 2195 C C . ASN B 1 115 ? -1.98 -38.156 -16.438 1 47.88 115 ASN B C 1
ATOM 2197 O O . ASN B 1 115 ? -2.889 -38.156 -15.602 1 47.88 115 ASN B O 1
ATOM 2201 N N . ARG B 1 116 ? -2.346 -37.531 -17.516 1 42.59 116 ARG B N 1
ATOM 2202 C CA . ARG B 1 116 ? -3.701 -37.906 -17.922 1 42.59 116 ARG B CA 1
ATOM 2203 C C . ARG B 1 116 ? -3.871 -39.406 -18 1 42.59 116 ARG B C 1
ATOM 2205 O O . ARG B 1 116 ? -3.113 -40.094 -18.688 1 42.59 116 ARG B O 1
ATOM 2212 N N . ALA B 1 117 ? -4.27 -40 -16.922 1 43.81 117 ALA B N 1
ATOM 2213 C CA . ALA B 1 117 ? -4.684 -41.406 -16.875 1 43.81 117 ALA B CA 1
ATOM 2214 C C . ALA B 1 117 ? -5.293 -41.875 -18.188 1 43.81 117 ALA B C 1
ATOM 2216 O O . ALA B 1 117 ? -6.25 -41.25 -18.688 1 43.81 117 ALA B O 1
ATOM 2217 N N . ILE B 1 118 ? -4.484 -42.25 -19.094 1 43.38 118 ILE B N 1
ATOM 2218 C CA . ILE B 1 118 ? -5.055 -43.188 -20.062 1 43.38 118 ILE B CA 1
ATOM 2219 C C . ILE B 1 118 ? -6.102 -44.062 -19.375 1 43.38 118 ILE B C 1
ATOM 2221 O O . ILE B 1 118 ? -5.762 -44.938 -18.547 1 43.38 118 ILE B O 1
ATOM 2225 N N . LYS B 1 119 ? -7.102 -43.531 -18.797 1 40 119 LYS B N 1
ATOM 2226 C CA . LYS B 1 119 ? -8.242 -44.406 -18.531 1 40 119 LYS B CA 1
ATOM 2227 C C . LYS B 1 119 ? -8.469 -45.375 -19.688 1 40 119 LYS B C 1
ATOM 2229 O O . LYS B 1 119 ? -8.852 -44.938 -20.781 1 40 119 LYS B O 1
ATOM 2234 N N . ASP B 1 120 ? -7.566 -46.375 -19.828 1 37.69 120 ASP B N 1
ATOM 2235 C CA . ASP B 1 120 ? -7.941 -47.562 -20.594 1 37.69 120 ASP B CA 1
ATOM 2236 C C . ASP B 1 120 ? -9.422 -47.875 -20.406 1 37.69 120 ASP B C 1
ATOM 2238 O O . ASP B 1 120 ? -9.828 -48.344 -19.344 1 37.69 120 ASP B O 1
ATOM 2242 N N . ASP B 1 121 ? -10.258 -46.906 -20.562 1 36.12 121 ASP B N 1
ATOM 2243 C CA . ASP B 1 121 ? -11.609 -47.375 -20.828 1 36.12 121 ASP B CA 1
ATOM 2244 C C . ASP B 1 121 ? -11.602 -48.625 -21.734 1 36.12 121 ASP B C 1
ATOM 2246 O O . ASP B 1 121 ? -11.484 -48.5 -22.969 1 36.12 121 ASP B O 1
ATOM 2250 N N . ILE B 1 122 ? -10.789 -49.594 -21.297 1 35.91 122 ILE B N 1
ATOM 2251 C CA . ILE B 1 122 ? -11.078 -50.938 -21.828 1 35.91 122 ILE B CA 1
ATOM 2252 C C . ILE B 1 122 ? -12.586 -51.156 -21.875 1 35.91 122 ILE B C 1
ATOM 2254 O O . ILE B 1 122 ? -13.211 -51.469 -20.859 1 35.91 122 ILE B O 1
ATOM 2258 N N . TYR B 1 123 ? -13.289 -50.219 -22.453 1 34.19 123 TYR B N 1
ATOM 2259 C CA . TYR B 1 123 ? -14.617 -50.656 -22.906 1 34.19 123 TYR B CA 1
ATOM 2260 C C . TYR B 1 123 ? -14.594 -52.094 -23.375 1 34.19 123 TYR B C 1
ATOM 2262 O O . TYR B 1 123 ? -13.906 -52.406 -24.344 1 34.19 123 TYR B O 1
ATOM 2270 N N . HIS B 1 124 ? -14.484 -52.969 -22.422 1 36.03 124 HIS B N 1
ATOM 2271 C CA . HIS B 1 124 ? -14.898 -54.312 -22.766 1 36.03 124 HIS B CA 1
ATOM 2272 C C . HIS B 1 124 ? -16.062 -54.312 -23.75 1 36.03 124 HIS B C 1
ATOM 2274 O O . HIS B 1 124 ? -17.188 -53.938 -23.375 1 36.03 124 HIS B O 1
ATOM 2280 N N . VAL B 1 125 ? -15.82 -53.812 -24.906 1 32.75 125 VAL B N 1
ATOM 2281 C CA . VAL B 1 125 ? -16.766 -54.094 -25.984 1 32.75 125 VAL B CA 1
ATOM 2282 C C . VAL B 1 125 ? -17.266 -55.531 -25.875 1 32.75 125 VAL B C 1
ATOM 2284 O O . VAL B 1 125 ? -16.5 -56.469 -26.078 1 32.75 125 VAL B O 1
ATOM 2287 N N . THR B 1 126 ? -17.953 -55.844 -24.766 1 31.69 126 THR B N 1
ATOM 2288 C CA . THR B 1 126 ? -18.688 -57.094 -24.953 1 31.69 126 THR B CA 1
ATOM 2289 C C . THR B 1 126 ? -19.297 -57.156 -26.359 1 31.69 126 THR B C 1
ATOM 2291 O O . THR B 1 126 ? -19.875 -56.156 -26.828 1 31.69 126 THR B O 1
ATOM 2294 N N . PRO B 1 127 ? -18.859 -58.094 -27.141 1 30.17 127 PRO B N 1
ATOM 2295 C CA . PRO B 1 127 ? -19.344 -58.281 -28.516 1 30.17 127 PRO B CA 1
ATOM 2296 C C . PRO B 1 127 ? -20.859 -58.125 -28.625 1 30.17 127 PRO B C 1
ATOM 2298 O O . PRO B 1 127 ? -21.609 -59 -28.172 1 30.17 127 PRO B O 1
ATOM 2301 N N . SER B 1 128 ? -21.406 -57.062 -27.875 1 26.97 128 SER B N 1
ATOM 2302 C CA . SER B 1 128 ? -22.828 -57.188 -28.156 1 26.97 128 SER B CA 1
ATOM 2303 C C . SER B 1 128 ? -23.109 -57.25 -29.656 1 26.97 128 SER B C 1
ATOM 2305 O O . SER B 1 128 ? -22.562 -56.469 -30.422 1 26.97 128 SER B O 1
ATOM 2307 N N . SER B 1 129 ? -23.641 -58.312 -30.078 1 27.09 129 SER B N 1
ATOM 2308 C CA . SER B 1 129 ? -24.078 -58.75 -31.391 1 27.09 129 SER B CA 1
ATOM 2309 C C . SER B 1 129 ? -25 -57.719 -32.031 1 27.09 129 SER B C 1
ATOM 2311 O O . SER B 1 129 ? -25.484 -57.906 -33.156 1 27.09 129 SER B O 1
ATOM 2313 N N . ASN B 1 130 ? -25.562 -56.781 -31.172 1 22.75 130 ASN B N 1
ATOM 2314 C CA . ASN B 1 130 ? -26.828 -56.531 -31.844 1 22.75 130 ASN B CA 1
ATOM 2315 C C . ASN B 1 130 ? -26.609 -55.906 -33.219 1 22.75 130 ASN B C 1
ATOM 2317 O O . ASN B 1 130 ? -25.547 -55.344 -33.5 1 22.75 130 ASN B O 1
ATOM 2321 N N . GLN B 1 131 ? -27.953 -55.406 -33.75 1 21.5 131 GLN B N 1
ATOM 2322 C CA . GLN B 1 131 ? -28.75 -55.312 -34.969 1 21.5 131 GLN B CA 1
ATOM 2323 C C . GLN B 1 131 ? -28.344 -54.094 -35.781 1 21.5 131 GLN B C 1
ATOM 2325 O O . GLN B 1 131 ? -27.781 -53.125 -35.25 1 21.5 131 GLN B O 1
ATOM 2330 N N . SER B 1 132 ? -29.156 -53.906 -36.812 1 22.58 132 SER B N 1
ATOM 2331 C CA . SER B 1 132 ? -28.984 -53.438 -38.188 1 22.58 132 SER B CA 1
ATOM 2332 C C . SER B 1 132 ? -28.75 -51.938 -38.25 1 22.58 132 SER B C 1
ATOM 2334 O O . SER B 1 132 ? -28.906 -51.25 -37.25 1 22.58 132 SER B O 1
ATOM 2336 N N . ASP B 1 133 ? -29.469 -51.312 -39.281 1 20.44 133 ASP B N 1
ATOM 2337 C CA . ASP B 1 133 ? -29.031 -50.656 -40.531 1 20.44 133 ASP B CA 1
ATOM 2338 C C . ASP B 1 133 ? -28.984 -49.156 -40.344 1 20.44 133 ASP B C 1
ATOM 2340 O O . ASP B 1 133 ? -28.047 -48.5 -40.812 1 20.44 133 ASP B O 1
ATOM 2344 N N . LEU B 1 134 ? -30.109 -48.469 -40 1 23.36 134 LEU B N 1
ATOM 2345 C CA . LEU B 1 134 ? -30.531 -47.531 -41.031 1 23.36 134 LEU B CA 1
ATOM 2346 C C . LEU B 1 134 ? -29.797 -46.219 -40.938 1 23.36 134 LEU B C 1
ATOM 2348 O O . LEU B 1 134 ? -29.391 -45.812 -39.844 1 23.36 134 LEU B O 1
ATOM 2352 N N . GLY B 1 135 ? -29.812 -45.281 -42.031 1 18.94 135 GLY B N 1
ATOM 2353 C CA . GLY B 1 135 ? -28.984 -44.375 -42.781 1 18.94 135 GLY B CA 1
ATOM 2354 C C . GLY B 1 135 ? -28.891 -43 -42.156 1 18.94 135 GLY B C 1
ATOM 2355 O O . GLY B 1 135 ? -27.797 -42.469 -41.906 1 18.94 135 GLY B O 1
ATOM 2356 N N . SER B 1 136 ? -29.891 -42.062 -42.312 1 22.33 136 SER B N 1
ATOM 2357 C CA . SER B 1 136 ? -29.609 -40.875 -43.125 1 22.33 136 SER B CA 1
ATOM 2358 C C . SER B 1 136 ? -29.047 -39.75 -42.281 1 22.33 136 SER B C 1
ATOM 2360 O O . SER B 1 136 ? -29.156 -39.781 -41.062 1 22.33 136 SER B O 1
ATOM 2362 N N . THR B 1 137 ? -29.141 -38.438 -42.812 1 19.27 137 THR B N 1
ATOM 2363 C CA . THR B 1 137 ? -28.266 -37.344 -43.25 1 19.27 137 THR B CA 1
ATOM 2364 C C . THR B 1 137 ? -28.203 -36.25 -42.188 1 19.27 137 THR B C 1
ATOM 2366 O O . THR B 1 137 ? -27.125 -35.812 -41.812 1 19.27 137 THR B O 1
ATOM 2369 N N . ASP B 1 138 ? -29.203 -35.312 -42.031 1 21.25 138 ASP B N 1
ATOM 2370 C CA . ASP B 1 138 ? -28.984 -33.938 -42.375 1 21.25 138 ASP B CA 1
ATOM 2371 C C . ASP B 1 138 ? -28.531 -33.125 -41.156 1 21.25 138 ASP B C 1
ATOM 2373 O O . ASP B 1 138 ? -29 -33.344 -40.062 1 21.25 138 ASP B O 1
ATOM 2377 N N . SER B 1 139 ? -27.438 -32.375 -41.25 1 21.98 139 SER B N 1
ATOM 2378 C CA . SER B 1 139 ? -26.438 -31.656 -40.5 1 21.98 139 SER B CA 1
ATOM 2379 C C . SER B 1 139 ? -27 -30.344 -39.969 1 21.98 139 SER B C 1
ATOM 2381 O O . SER B 1 139 ? -26.266 -29.547 -39.375 1 21.98 139 SER B O 1
ATOM 2383 N N . THR B 1 140 ? -28.25 -29.922 -39.969 1 22 140 THR B N 1
ATOM 2384 C CA . THR B 1 140 ? -28.312 -28.469 -40.031 1 22 140 THR B CA 1
ATOM 2385 C C . THR B 1 140 ? -27.953 -27.828 -38.688 1 22 140 THR B C 1
ATOM 2387 O O . THR B 1 140 ? -28.625 -28.078 -37.688 1 22 140 THR B O 1
ATOM 2390 N N . ILE B 1 141 ? -26.719 -27.5 -38.438 1 23.3 141 ILE B N 1
ATOM 2391 C CA . ILE B 1 141 ? -26.156 -26.922 -37.219 1 23.3 141 ILE B CA 1
ATOM 2392 C C . ILE B 1 141 ? -26.625 -25.484 -37.031 1 23.3 141 ILE B C 1
ATOM 2394 O O . ILE B 1 141 ? -26.281 -24.609 -37.844 1 23.3 141 ILE B O 1
ATOM 2398 N N . PRO B 1 142 ? -27.875 -25.172 -36.75 1 22.12 142 PRO B N 1
ATOM 2399 C CA . PRO B 1 142 ? -28.047 -23.719 -36.75 1 22.12 142 PRO B CA 1
ATOM 2400 C C . PRO B 1 142 ? -27.172 -23.047 -35.688 1 22.12 142 PRO B C 1
ATOM 2402 O O . PRO B 1 142 ? -26.891 -23.625 -34.625 1 22.12 142 PRO B O 1
ATOM 2405 N N . ALA B 1 143 ? -26.203 -22.172 -36.094 1 25.2 143 ALA B N 1
ATOM 2406 C CA . ALA B 1 143 ? -25.203 -21.25 -35.562 1 25.2 143 ALA B CA 1
ATOM 2407 C C . ALA B 1 143 ? -25.828 -20.266 -34.594 1 25.2 143 ALA B C 1
ATOM 2409 O O . ALA B 1 143 ? -26.672 -19.453 -34.969 1 25.2 143 ALA B O 1
ATOM 2410 N N . ILE B 1 144 ? -26.266 -20.641 -33.469 1 23.58 144 ILE B N 1
ATOM 2411 C CA . ILE B 1 144 ? -26.844 -19.656 -32.562 1 23.58 144 ILE B CA 1
ATOM 2412 C C . ILE B 1 144 ? -25.812 -18.562 -32.25 1 23.58 144 ILE B C 1
ATOM 2414 O O . ILE B 1 144 ? -24.672 -18.859 -31.922 1 23.58 144 ILE B O 1
ATOM 2418 N N . THR B 1 145 ? -26.047 -17.266 -32.625 1 21.64 145 THR B N 1
ATOM 2419 C CA . THR B 1 145 ? -25.547 -15.898 -32.562 1 21.64 145 THR B CA 1
ATOM 2420 C C . THR B 1 145 ? -25.391 -15.453 -31.125 1 21.64 145 THR B C 1
ATOM 2422 O O . THR B 1 145 ? -26.375 -15.336 -30.391 1 21.64 145 THR B O 1
ATOM 2425 N N . ALA B 1 146 ? -24.484 -15.914 -30.344 1 21.69 146 ALA B N 1
ATOM 2426 C CA . ALA B 1 146 ? -24.281 -15.367 -29 1 21.69 146 ALA B CA 1
ATOM 2427 C C . ALA B 1 146 ? -24 -13.867 -29.062 1 21.69 146 ALA B C 1
ATOM 2429 O O . ALA B 1 146 ? -23.094 -13.422 -29.75 1 21.69 146 ALA B O 1
ATOM 2430 N N . ALA B 1 147 ? -24.953 -13.031 -28.75 1 21.28 147 ALA B N 1
ATOM 2431 C CA . ALA B 1 147 ? -24.969 -11.57 -28.625 1 21.28 147 ALA B CA 1
ATOM 2432 C C . ALA B 1 147 ? -23.953 -11.094 -27.594 1 21.28 147 ALA B C 1
ATOM 2434 O O . ALA B 1 147 ? -23.828 -11.68 -26.516 1 21.28 147 ALA B O 1
ATOM 2435 N N . ALA B 1 148 ? -22.828 -10.398 -28.047 1 23.55 148 ALA B N 1
ATOM 2436 C CA . ALA B 1 148 ? -21.719 -9.641 -27.469 1 23.55 148 ALA B CA 1
ATOM 2437 C C . ALA B 1 148 ? -22.234 -8.562 -26.516 1 23.55 148 ALA B C 1
ATOM 2439 O O . ALA B 1 148 ? -22.922 -7.633 -26.938 1 23.55 148 ALA B O 1
ATOM 2440 N N . ILE B 1 149 ? -22.625 -8.891 -25.328 1 22.78 149 ILE B N 1
ATOM 2441 C CA . ILE B 1 149 ? -22.984 -7.832 -24.406 1 22.78 149 ILE B CA 1
ATOM 2442 C C . ILE B 1 149 ? -21.812 -6.844 -24.281 1 22.78 149 ILE B C 1
ATOM 2444 O O . ILE B 1 149 ? -20.703 -7.223 -23.906 1 22.78 149 ILE B O 1
ATOM 2448 N N . VAL B 1 150 ? -21.875 -5.59 -24.906 1 22.48 150 VAL B N 1
ATOM 2449 C CA . VAL B 1 150 ? -21.125 -4.336 -25 1 22.48 150 VAL B CA 1
ATOM 2450 C C . VAL B 1 150 ? -21.016 -3.709 -23.609 1 22.48 150 VAL B C 1
ATOM 2452 O O . VAL B 1 150 ? -22.016 -3.285 -23.031 1 22.48 150 VAL B O 1
ATOM 2455 N N . VAL B 1 151 ? -20.219 -4.16 -22.688 1 23.23 151 VAL B N 1
ATOM 2456 C CA . VAL B 1 151 ? -19.984 -3.416 -21.453 1 23.23 151 VAL B CA 1
ATOM 2457 C C . VAL B 1 151 ? -19.531 -1.996 -21.766 1 23.23 151 VAL B C 1
ATOM 2459 O O . VAL B 1 151 ? -18.562 -1.801 -22.5 1 23.23 151 VAL B O 1
ATOM 2462 N N . SER B 1 152 ? -20.406 -0.995 -21.625 1 21.75 152 SER B N 1
ATOM 2463 C CA . SER B 1 152 ? -20.438 0.461 -21.734 1 21.75 152 SER B CA 1
ATOM 2464 C C . SER B 1 152 ? -19.219 1.083 -21.062 1 21.75 152 SER B C 1
ATOM 2466 O O . SER B 1 152 ? -18.656 0.503 -20.125 1 21.75 152 SER B O 1
ATOM 2468 N N . SER B 1 153 ? -18.812 2.322 -21.641 1 23.47 153 SER B N 1
ATOM 2469 C CA . SER B 1 153 ? -17.859 3.416 -21.766 1 23.47 153 SER B CA 1
ATOM 2470 C C . SER B 1 153 ? -17.797 4.25 -20.484 1 23.47 153 SER B C 1
ATOM 2472 O O . SER B 1 153 ? -18.797 4.852 -20.094 1 23.47 153 SER B O 1
ATOM 2474 N N . CYS B 1 154 ? -17.234 3.881 -19.328 1 22.02 154 CYS B N 1
ATOM 2475 C CA . CYS B 1 154 ? -17.094 4.875 -18.266 1 22.02 154 CYS B CA 1
ATOM 2476 C C . CYS B 1 154 ? -16.547 6.188 -18.828 1 22.02 154 CYS B C 1
ATOM 2478 O O . CYS B 1 154 ? -15.43 6.227 -19.359 1 22.02 154 CYS B O 1
ATOM 2480 N N . GLU B 1 155 ? -17.453 7.172 -19.203 1 23.72 155 GLU B N 1
ATOM 2481 C CA . GLU B 1 155 ? -17.422 8.523 -19.75 1 23.72 155 GLU B CA 1
ATOM 2482 C C . GLU B 1 155 ? -16.453 9.414 -18.969 1 23.72 155 GLU B C 1
ATOM 2484 O O . GLU B 1 155 ? -16.516 9.469 -17.734 1 23.72 155 GLU B O 1
ATOM 2489 N N . ALA B 1 156 ? -15.305 9.836 -19.578 1 25.95 156 ALA B N 1
ATOM 2490 C CA . ALA B 1 156 ? -14.328 10.891 -19.328 1 25.95 156 ALA B CA 1
ATOM 2491 C C . ALA B 1 156 ? -15.008 12.25 -19.234 1 25.95 156 ALA B C 1
ATOM 2493 O O . ALA B 1 156 ? -15.906 12.562 -20.016 1 25.95 156 ALA B O 1
ATOM 2494 N N . ILE B 1 157 ? -15.094 13 -18.078 1 25.3 157 ILE B N 1
ATOM 2495 C CA . ILE B 1 157 ? -15.523 14.352 -17.75 1 25.3 157 ILE B CA 1
ATOM 2496 C C . ILE B 1 157 ? -14.805 15.352 -18.656 1 25.3 157 ILE B C 1
ATOM 2498 O O . ILE B 1 157 ? -13.578 15.461 -18.625 1 25.3 157 ILE B O 1
ATOM 2502 N N . THR B 1 158 ? -15.211 15.688 -19.828 1 24.55 158 THR B N 1
ATOM 2503 C CA . THR B 1 158 ? -14.758 16.656 -20.828 1 24.55 158 THR B CA 1
ATOM 2504 C C . THR B 1 158 ? -14.906 18.078 -20.312 1 24.55 158 THR B C 1
ATOM 2506 O O . THR B 1 158 ? -16.031 18.562 -20.109 1 24.55 158 THR B O 1
ATOM 2509 N N . SER B 1 159 ? -14.172 18.625 -19.297 1 23.83 159 SER B N 1
ATOM 2510 C CA . SER B 1 159 ? -14.32 20.031 -18.953 1 23.83 159 SER B CA 1
ATOM 2511 C C . SER B 1 159 ? -14.023 20.938 -20.141 1 23.83 159 SER B C 1
ATOM 2513 O O . SER B 1 159 ? -13.008 20.766 -20.812 1 23.83 159 SER B O 1
ATOM 2515 N N . THR B 1 160 ? -14.984 21.438 -20.844 1 25.66 160 THR B N 1
ATOM 2516 C CA . THR B 1 160 ? -15.117 22.406 -21.938 1 25.66 160 THR B CA 1
ATOM 2517 C C . THR B 1 160 ? -14.586 23.781 -21.531 1 25.66 160 THR B C 1
ATOM 2519 O O . THR B 1 160 ? -15.188 24.453 -20.688 1 25.66 160 THR B O 1
ATOM 2522 N N . THR B 1 161 ? -13.367 24.094 -21.172 1 24.52 161 THR B N 1
ATOM 2523 C CA . THR B 1 161 ? -12.984 25.469 -20.859 1 24.52 161 THR B CA 1
ATOM 2524 C C . THR B 1 161 ? -13.062 26.359 -22.094 1 24.52 161 THR B C 1
ATOM 2526 O O . THR B 1 161 ? -12.484 26.031 -23.141 1 24.52 161 THR B O 1
ATOM 2529 N N . SER B 1 162 ? -14.18 27.141 -22.281 1 22.73 162 SER B N 1
ATOM 2530 C CA . SER B 1 162 ? -14.508 28.188 -23.219 1 22.73 162 SER B CA 1
ATOM 2531 C C . SER B 1 162 ? -13.422 29.266 -23.266 1 22.73 162 SER B C 1
ATOM 2533 O O . SER B 1 162 ? -12.969 29.734 -22.219 1 22.73 162 SER B O 1
ATOM 2535 N N . ASN B 1 163 ? -12.5 29.312 -24.234 1 25.97 163 ASN B N 1
ATOM 2536 C CA . ASN B 1 163 ? -11.492 30.281 -24.672 1 25.97 163 ASN B CA 1
ATOM 2537 C C . ASN B 1 163 ? -12.125 31.625 -25.016 1 25.97 163 ASN B C 1
ATOM 2539 O O . ASN B 1 163 ? -12.82 31.7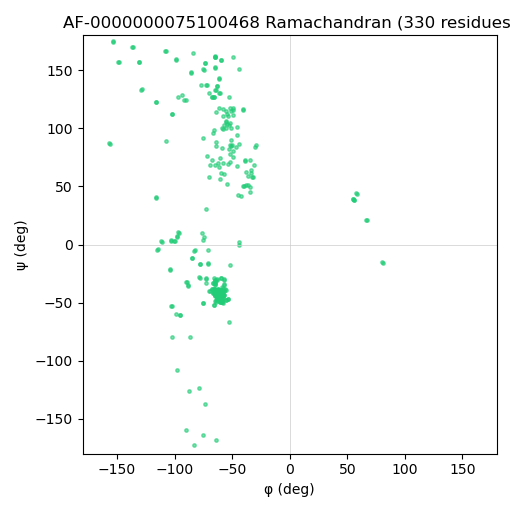5 -26.031 1 25.97 163 ASN B O 1
ATOM 2543 N N . ARG B 1 164 ? -12.805 32.375 -24.156 1 25.86 164 ARG B N 1
ATOM 2544 C CA . ARG B 1 164 ? -13.32 33.688 -24.484 1 25.86 164 ARG B CA 1
ATOM 2545 C C . ARG B 1 164 ? -12.219 34.594 -25.047 1 25.86 164 ARG B C 1
ATOM 2547 O O . ARG B 1 164 ? -11.164 34.719 -24.438 1 25.86 164 ARG B O 1
ATOM 2554 N N . LEU B 1 165 ? -12.211 34.781 -26.406 1 26.33 165 LEU B N 1
ATOM 2555 C CA . LEU B 1 165 ? -11.562 35.719 -27.312 1 26.33 165 LEU B CA 1
ATOM 2556 C C . LEU B 1 165 ? -11.688 37.156 -26.797 1 26.33 165 LEU B C 1
ATOM 2558 O O . LEU B 1 165 ? -12.797 37.688 -26.688 1 26.33 165 LEU B O 1
ATOM 2562 N N . ILE B 1 166 ? -11.086 37.531 -25.719 1 25.44 166 ILE B N 1
ATOM 2563 C CA . ILE B 1 166 ? -11.039 38.938 -25.344 1 25.44 166 ILE B CA 1
ATOM 2564 C C . ILE B 1 166 ? -10.508 39.75 -26.516 1 25.44 166 ILE B C 1
ATOM 2566 O O . ILE B 1 166 ? -9.352 39.594 -26.922 1 25.44 166 ILE B O 1
ATOM 2570 N N . ARG B 1 167 ? -11.516 40.062 -27.484 1 23.56 167 ARG B N 1
ATOM 2571 C CA . ARG B 1 167 ? -11.375 41.25 -28.328 1 23.56 167 ARG B CA 1
ATOM 2572 C C . ARG B 1 167 ? -11.453 42.5 -27.5 1 23.56 167 ARG B C 1
ATOM 2574 O O . ARG B 1 167 ? -12.305 42.625 -26.609 1 23.56 167 ARG B O 1
#

Sequence (334 aa):
MDTPHAAVGWVESLTKQPPPSPDASLCTYLRDGRVLCMLANALSETNEVRVRPRDRFRTYHALESVSLFLRWARDRALIDDNAMFTSAQLIDEQDEVAVLACLQALETKFKPKSNRAIKDDIYHVTPSSNQSDLGSTDSTIPAITAAAIVVSSCEAITSTTSNRLIRMDTPHAAVGWVESLTKQPPPSPDASLCTYLRDGRVLCMLANALSETNEVRVRPRDRFRTYHALESVSLFLRWARDRALIDDNAMFTSAQLIDEQDEVAVLACLQALETKFKPKSNRAIKDDIYHVTPSSNQSDLGSTDSTIPAITAAAIVVSSCEAITSTTSNRLIR

Foldseek 3Di:
DPDQLVLQVVLCVQQVDHAPDSPDGSLNRCQLLQSLQSSLCSLVVHNPQDHDDDDPRDPVSSQVNNVSSQCCCCPPVVQDPQLDDDSCCRNVVVPVPSVVSSSVSSCVSSPDPPPPPPPCCVVPVPVPDDDDDDDDDDPPPDDPDPDPPDPDDPDDPPPPPPPDPPD/DPDQLVLQVVLCVQQVDHAPDSPDGSLNRCQLLQSLQSSLCSLVVHNPQDHDDDDPRDPVSSQVNNVSSQCCCCPPVVQDPQLDDDSCCRNVVVPVPSVVSSSVSSCVSSPDPPPPPPPCCVVVVPVPPDDDDDDDDDDPPPPPDPDDPPPDDPDDPPPPPDPPPPD

Nearest PDB structures (foldseek):
  3hor-assembly1_A  TM=8.100E-01  e=2.907E-03  Homo sapiens
  3hop-assembly2_B  TM=7.287E-01  e=2.907E-03  Homo sapiens
  2wa5-assembly1_A  TM=8.081E-01  e=7.609E-03  Homo sapiens
  2wa6-assembly1_A  TM=8.126E-01  e=1.010E-02  Homo sapiens
  5cjp-assembly1_F  TM=2.002E-01  e=6.402E+00  Homo sapiens

Secondary structure (DSSP, 8-state):
--SHHHHHHHHHHHH----SSTT--HHHHHTTSHHHHHHHHHHHTS--S--PPP-S--HHHHHHHHHHHHHHHHHTS---GGG---HHHHHT-S-HHHHHHHHHHHHHHHS-GGGS---------------------------------------------------/--SHHHHHHHHHHHH----SSTT--HHHHHTTSHHHHHHHHHHHTS--S--PPP-S--HHHHHHHHHHHHHHHHHTS---GGG---HHHHHT-S-HHHHHHHHHHHHHHHS-GGGS---------------------------------------------------

Radius of gyration: 32.84 Å; Cα contacts (8 Å, |Δi|>4): 305; chains: 2; bounding box: 53×125×71 Å

pLDDT: mean 74.4, std 33.01, range [18.94, 98.94]